Protein AF-A0A3N5UE15-F1 (afdb_monomer)

Foldseek 3Di:
DDAFDKDQQDPQCVPLDLVSDPCWADQFRIITHFDDDDPVLCVVVVVVLVVLVVCLVQWWWADPPPRDIHTSCVVVVNQADPPPRHGTDTPHDQSLVSQVVVLCQLVSVCSRRVDDSVSSVVRGDSSSSVSCVSNVCCRPPDPPDDDDVVVVVVLVVCVSVVNNPPVPPVPPPDDDDDDDDDDDDDDD

Nearest PDB structures (foldseek):
  7old-assembly1_LU  TM=3.527E-01  e=4.472E+00  Thermochaetoides thermophila DSM 1495
  4v8p-assembly2_DM  TM=2.815E-01  e=8.440E+00  Tetrahymena thermophila

Mean predicted aligned error: 14.14 Å

Radius of gyration: 23.44 Å; Cα contacts (8 Å, |Δi|>4): 202; chains: 1; bounding box: 47×69×67 Å

Secondary structure (DSSP, 8-state):
-PPPPEE---GGGGS--GGG-SSEEEETTEEEE-PPPPHHHHHHHHHHHHHHHHHHHS--EEETTT--EETTTTTTT--B-TTT-PBEEE----HHHHHHHTTHHHHHHHHHH---HHHHHHH--HHHHHHHHHHHHHHHH-TTS--HHHHHHHHHHHHHTT--TTSGGGSS-S--------------

Structure (mmCIF, N/CA/C/O backbone):
data_AF-A0A3N5UE15-F1
#
_entry.id   AF-A0A3N5UE15-F1
#
loop_
_atom_site.group_PDB
_atom_site.id
_atom_site.type_symbol
_atom_site.label_atom_id
_atom_site.label_alt_id
_atom_site.label_comp_id
_atom_site.label_asym_id
_atom_site.label_entity_id
_atom_site.label_seq_id
_atom_site.pdbx_PDB_ins_code
_atom_site.Cartn_x
_atom_site.Cartn_y
_atom_site.Cartn_z
_atom_site.occupancy
_atom_site.B_iso_or_equiv
_atom_site.auth_seq_id
_atom_site.auth_comp_id
_atom_site.auth_asym_id
_atom_site.auth_atom_id
_atom_site.pdbx_PDB_model_num
ATOM 1 N N . MET A 1 1 ? 1.776 -0.871 23.661 1.00 51.31 1 MET A N 1
ATOM 2 C CA . MET A 1 1 ? 0.972 -0.777 22.428 1.00 51.31 1 MET A CA 1
ATOM 3 C C . MET A 1 1 ? -0.482 -0.850 22.840 1.00 51.31 1 MET A C 1
ATOM 5 O O . MET A 1 1 ? -0.869 -1.840 23.447 1.00 51.31 1 MET A O 1
ATOM 9 N N . THR A 1 2 ? -1.236 0.219 22.620 1.00 55.97 2 THR A N 1
ATOM 10 C CA . THR A 1 2 ? -2.688 0.249 22.822 1.00 55.97 2 THR A CA 1
ATOM 11 C C . THR A 1 2 ? -3.323 -0.520 21.665 1.00 55.97 2 THR A C 1
ATOM 13 O O . THR A 1 2 ? -2.968 -0.275 20.516 1.00 55.97 2 THR A O 1
ATOM 16 N N . MET A 1 3 ? -4.170 -1.509 21.951 1.00 69.56 3 MET A N 1
ATOM 17 C CA . MET A 1 3 ? -4.882 -2.240 20.896 1.00 69.56 3 MET A CA 1
ATOM 18 C C . MET A 1 3 ? -6.063 -1.411 20.397 1.00 69.56 3 MET A C 1
ATOM 20 O O . MET A 1 3 ? -6.750 -0.788 21.209 1.00 69.56 3 MET A O 1
ATOM 24 N N . ALA A 1 4 ? -6.307 -1.428 19.084 1.00 78.19 4 ALA A N 1
ATOM 25 C CA . ALA A 1 4 ? -7.463 -0.760 18.499 1.00 78.19 4 ALA A CA 1
ATOM 26 C C . ALA A 1 4 ? -8.773 -1.333 19.053 1.00 78.19 4 ALA A C 1
ATOM 28 O O . ALA A 1 4 ? -8.914 -2.542 19.264 1.00 78.19 4 ALA A O 1
ATOM 29 N N . LYS A 1 5 ? -9.744 -0.447 19.269 1.00 84.44 5 LYS A N 1
ATOM 30 C CA . LYS A 1 5 ? -11.057 -0.806 19.794 1.00 84.44 5 LYS A CA 1
ATOM 31 C C . LYS A 1 5 ? -11.900 -1.462 18.699 1.00 84.44 5 LYS A C 1
ATOM 33 O O . LYS A 1 5 ? -12.140 -0.864 17.650 1.00 84.44 5 LYS A O 1
ATOM 38 N N . GLU A 1 6 ? -12.341 -2.692 18.954 1.00 85.00 6 GLU A N 1
ATOM 39 C CA . GLU A 1 6 ? -13.299 -3.399 18.099 1.00 85.00 6 GLU A CA 1
ATOM 40 C C . GLU A 1 6 ? -14.693 -2.779 18.265 1.00 85.00 6 GLU A C 1
ATOM 42 O O . GLU A 1 6 ? -15.135 -2.504 19.384 1.00 85.00 6 GLU A O 1
ATOM 47 N N . VAL A 1 7 ? -15.370 -2.545 17.146 1.00 84.94 7 VAL A N 1
ATOM 48 C CA . VAL A 1 7 ? -16.707 -1.946 17.080 1.00 84.94 7 VAL A CA 1
ATOM 49 C C . VAL A 1 7 ? -17.593 -2.737 16.123 1.00 84.94 7 VAL A C 1
ATOM 51 O O . VAL A 1 7 ? -17.100 -3.484 15.273 1.00 84.94 7 VAL A O 1
ATOM 54 N N . ASP A 1 8 ? -18.909 -2.563 16.244 1.00 85.50 8 ASP A N 1
ATOM 55 C CA . ASP A 1 8 ? -19.847 -3.095 15.258 1.00 85.50 8 ASP A CA 1
ATOM 56 C C . ASP A 1 8 ? -19.574 -2.484 13.881 1.00 85.50 8 ASP A C 1
ATOM 58 O O . ASP A 1 8 ? -19.244 -1.301 13.768 1.00 85.50 8 ASP A O 1
ATOM 62 N N . VAL A 1 9 ? -19.717 -3.287 12.820 1.00 81.31 9 VAL A N 1
ATOM 63 C CA . VAL A 1 9 ? -19.531 -2.813 11.443 1.00 81.31 9 VAL A CA 1
ATOM 64 C C . VAL A 1 9 ? -20.643 -1.809 11.117 1.00 81.31 9 VAL A C 1
ATOM 66 O O . VAL A 1 9 ? -21.807 -2.214 11.047 1.00 81.31 9 VAL A O 1
ATOM 69 N N . PRO A 1 10 ? -20.323 -0.525 10.876 1.00 76.81 10 PRO A N 1
ATOM 70 C CA . PRO A 1 10 ? -21.330 0.467 10.522 1.00 76.81 10 PRO A CA 1
ATOM 71 C C . PRO A 1 10 ? -22.060 0.078 9.235 1.00 76.81 10 PRO A C 1
ATOM 73 O O . PRO A 1 10 ? -21.436 -0.416 8.293 1.00 76.81 10 PRO A O 1
ATOM 76 N N . ASP A 1 11 ? -23.365 0.352 9.158 1.00 76.81 11 ASP A N 1
ATOM 77 C CA . ASP A 1 11 ? -24.185 0.019 7.983 1.00 76.81 11 ASP A CA 1
ATOM 78 C C . ASP A 1 11 ? -23.621 0.605 6.682 1.00 76.81 11 ASP A C 1
ATOM 80 O O . ASP A 1 11 ? -23.609 -0.057 5.647 1.00 76.81 11 ASP A O 1
ATOM 84 N N . GLU A 1 12 ? -23.077 1.818 6.758 1.00 68.38 12 GLU A N 1
ATOM 85 C CA . GLU A 1 12 ? -22.445 2.533 5.645 1.00 68.38 12 GLU A CA 1
ATOM 86 C C . GLU A 1 12 ? -21.178 1.823 5.134 1.00 68.38 12 GLU A C 1
ATOM 88 O O . GLU A 1 12 ? -20.868 1.904 3.951 1.00 68.38 12 GLU A O 1
ATOM 93 N N . LEU A 1 13 ? -20.469 1.090 6.005 1.00 69.50 13 LEU A N 1
ATOM 94 C CA . LEU A 1 13 ? -19.248 0.343 5.677 1.00 69.50 13 LEU A CA 1
ATOM 95 C C . LEU A 1 13 ? -19.518 -1.105 5.252 1.00 69.50 13 LEU A C 1
ATOM 97 O O . LEU A 1 13 ? -18.585 -1.811 4.864 1.00 69.50 13 LEU A O 1
ATOM 101 N N . LYS A 1 14 ? -20.784 -1.549 5.250 1.00 71.19 14 LYS A N 1
ATOM 102 C CA . LYS A 1 14 ? -21.179 -2.789 4.554 1.00 71.19 14 LYS A CA 1
ATOM 103 C C . LYS A 1 14 ? -20.870 -2.696 3.060 1.00 71.19 14 LYS A C 1
ATOM 105 O O . LYS A 1 14 ? -20.595 -3.708 2.418 1.00 71.19 14 LYS A O 1
ATOM 110 N N . ILE A 1 15 ? -20.877 -1.474 2.528 1.00 66.06 15 ILE A N 1
ATOM 111 C CA . ILE A 1 15 ? -20.374 -1.134 1.205 1.00 66.06 15 ILE A CA 1
ATOM 112 C C . ILE A 1 15 ? -19.026 -0.440 1.423 1.00 66.06 15 ILE A C 1
ATOM 114 O O . ILE A 1 15 ? -18.965 0.669 1.938 1.00 66.06 15 ILE A O 1
ATOM 118 N N . LEU A 1 16 ? -17.928 -1.117 1.082 1.00 65.69 16 LEU A N 1
ATOM 119 C CA . LEU A 1 16 ? -16.558 -0.661 1.356 1.00 65.69 16 LEU A CA 1
ATOM 120 C C . LEU A 1 16 ? -16.125 0.472 0.406 1.00 65.69 16 LEU A C 1
ATOM 122 O O . LEU A 1 16 ? -15.245 0.287 -0.438 1.00 65.69 16 LEU A O 1
ATOM 126 N N . LEU A 1 17 ? -16.780 1.628 0.523 1.00 63.72 17 LEU A N 1
ATOM 127 C CA . LEU A 1 17 ? -16.462 2.847 -0.213 1.00 63.72 17 LEU A CA 1
ATOM 128 C C . LEU A 1 17 ? -15.639 3.793 0.678 1.00 63.72 17 LEU A C 1
ATOM 130 O O . LEU A 1 17 ? -16.125 4.203 1.736 1.00 63.72 17 LEU A O 1
ATOM 134 N N . PRO A 1 18 ? -14.429 4.200 0.248 1.00 57.31 18 PRO A N 1
ATOM 135 C CA . PRO A 1 18 ? -13.569 5.107 1.012 1.00 57.31 18 PRO A CA 1
ATOM 136 C C . PRO A 1 18 ? -14.206 6.459 1.364 1.00 57.31 18 PRO A C 1
ATOM 138 O O . PRO A 1 18 ? -13.806 7.105 2.325 1.00 57.31 18 PRO A O 1
ATOM 141 N N . GLU A 1 19 ? -15.193 6.909 0.595 1.00 58.53 19 GLU A N 1
ATOM 142 C CA . GLU A 1 19 ? -15.852 8.207 0.782 1.00 58.53 19 GLU A CA 1
ATOM 143 C C . GLU A 1 19 ? -16.760 8.236 2.019 1.00 58.53 19 GLU A C 1
ATOM 145 O O . GLU A 1 19 ? -16.872 9.269 2.682 1.00 58.53 19 GLU A O 1
ATOM 150 N N . LEU A 1 20 ? -17.327 7.081 2.386 1.00 59.56 20 LEU A N 1
ATOM 151 C CA . LEU A 1 20 ? -18.271 6.902 3.497 1.00 59.56 20 LEU A CA 1
ATOM 152 C C . LEU A 1 20 ? -17.574 6.753 4.866 1.00 59.56 20 LEU A C 1
ATOM 154 O O . LEU A 1 20 ? -18.177 6.354 5.859 1.00 59.56 20 LEU A O 1
ATOM 158 N N . SER A 1 21 ? -16.271 7.025 4.930 1.00 60.12 21 SER A N 1
ATOM 159 C CA . SER A 1 21 ? -15.403 6.569 6.009 1.00 60.12 21 SER A CA 1
ATOM 160 C C . SER A 1 21 ? -15.493 7.410 7.299 1.00 60.12 21 SER A C 1
ATOM 162 O O . SER A 1 21 ? -15.095 8.577 7.305 1.00 60.12 21 SER A O 1
ATOM 164 N N . LYS A 1 22 ? -15.891 6.789 8.421 1.00 64.56 22 LYS A N 1
ATOM 165 C CA . LYS A 1 22 ? -15.898 7.366 9.791 1.00 64.56 22 LYS A CA 1
ATOM 166 C C . LYS A 1 22 ? -14.593 7.154 10.585 1.00 64.56 22 LYS A C 1
ATOM 168 O O . LYS A 1 22 ? -14.612 7.136 11.808 1.00 64.56 22 LYS A O 1
ATOM 173 N N . GLY A 1 23 ? -13.457 6.943 9.915 1.00 70.94 23 GLY A N 1
ATOM 174 C CA . GLY A 1 23 ? -12.225 6.534 10.605 1.00 70.94 23 GLY A CA 1
ATOM 175 C C . GLY A 1 23 ? -12.299 5.115 11.170 1.00 70.94 23 GLY A C 1
ATOM 176 O O . GLY A 1 23 ? -11.691 4.817 12.186 1.00 70.94 23 GLY A O 1
ATOM 177 N N . VAL A 1 24 ? -13.065 4.241 10.519 1.00 81.56 24 VAL A N 1
ATOM 178 C CA . VAL A 1 24 ? -13.222 2.831 10.887 1.00 81.56 24 VAL A CA 1
ATOM 179 C C . VAL A 1 24 ? -12.785 1.965 9.710 1.00 81.56 24 VAL A C 1
ATOM 181 O O . VAL A 1 24 ? -13.120 2.244 8.551 1.00 81.56 24 VAL A O 1
ATOM 184 N N . ILE A 1 25 ? -12.045 0.900 10.008 1.00 83.06 25 ILE A N 1
ATOM 185 C CA . ILE A 1 25 ? -11.598 -0.098 9.034 1.00 83.06 25 ILE A CA 1
ATOM 186 C C . ILE A 1 25 ? -12.225 -1.452 9.321 1.00 83.06 25 ILE A C 1
ATOM 188 O O . ILE A 1 25 ? -12.435 -1.815 10.473 1.00 83.06 25 ILE A O 1
ATOM 192 N N . VAL A 1 26 ? -12.491 -2.219 8.268 1.00 86.19 26 VAL A N 1
ATOM 193 C CA . VAL A 1 26 ? -13.040 -3.573 8.384 1.00 86.19 26 VAL A CA 1
ATOM 194 C C . VAL A 1 26 ? -11.962 -4.581 8.001 1.00 86.19 26 VAL A C 1
ATOM 196 O O . VAL A 1 26 ? -11.391 -4.493 6.914 1.00 86.19 26 VAL A O 1
ATOM 199 N N . ILE A 1 27 ? -11.698 -5.549 8.877 1.00 87.31 27 ILE A N 1
ATOM 200 C CA . ILE A 1 27 ? -10.760 -6.653 8.647 1.00 87.31 27 ILE A CA 1
ATOM 201 C C . ILE A 1 27 ? -11.523 -7.963 8.854 1.00 87.31 27 ILE A C 1
ATOM 203 O O . ILE A 1 27 ? -11.960 -8.282 9.963 1.00 87.31 27 ILE A O 1
ATOM 207 N N . GLY A 1 28 ? -11.708 -8.734 7.779 1.00 87.56 28 GLY A N 1
ATOM 208 C CA . GLY A 1 28 ? -12.573 -9.912 7.809 1.00 87.56 28 GLY A CA 1
ATOM 209 C C . GLY A 1 28 ? -14.014 -9.515 8.126 1.00 87.56 28 GLY A C 1
ATOM 210 O O . GLY A 1 28 ? -14.633 -8.790 7.353 1.00 87.56 28 GLY A O 1
ATOM 211 N N . THR A 1 29 ? -14.533 -9.970 9.266 1.00 86.12 29 THR A N 1
ATOM 212 C CA . THR A 1 29 ? -15.900 -9.684 9.736 1.00 86.12 29 THR A CA 1
ATOM 213 C C . THR A 1 29 ? -15.954 -8.667 10.878 1.00 86.12 29 THR A C 1
ATOM 215 O O . THR A 1 29 ? -17.018 -8.473 11.458 1.00 86.12 29 THR A O 1
ATOM 218 N N . LYS A 1 30 ? -14.819 -8.064 11.244 1.00 87.25 30 LYS A N 1
ATOM 219 C CA . LYS A 1 30 ? -14.693 -7.168 12.399 1.00 87.25 30 LYS A CA 1
ATOM 220 C C . LYS A 1 30 ? -14.356 -5.753 11.951 1.00 87.25 30 LYS A C 1
ATOM 222 O O . LYS A 1 30 ? -13.623 -5.587 10.975 1.00 87.25 30 LYS A O 1
ATOM 227 N N . ALA A 1 31 ? -14.867 -4.757 12.668 1.00 87.31 31 ALA A N 1
ATOM 228 C CA . ALA A 1 31 ? -14.519 -3.359 12.461 1.00 87.31 31 ALA A CA 1
ATOM 229 C C . ALA A 1 31 ? -13.665 -2.829 13.617 1.00 87.31 31 ALA A C 1
ATOM 231 O O . ALA A 1 31 ? -13.831 -3.232 14.767 1.00 87.31 31 ALA A O 1
ATOM 232 N N . TYR A 1 32 ? -12.743 -1.931 13.289 1.00 85.69 32 TYR A N 1
ATOM 233 C CA . TYR A 1 32 ? -11.795 -1.339 14.225 1.00 85.69 32 TYR A CA 1
ATOM 234 C C . TYR A 1 32 ? -11.753 0.169 14.018 1.00 85.69 32 TYR A C 1
ATOM 236 O O . TYR A 1 32 ? -11.654 0.638 12.879 1.00 85.69 32 TYR A O 1
ATOM 244 N N . GLU A 1 33 ? -11.814 0.922 15.113 1.00 83.62 33 GLU A N 1
ATOM 245 C CA . GLU A 1 33 ? -11.560 2.362 15.083 1.00 83.62 33 GLU A CA 1
ATOM 246 C C . GLU A 1 33 ? -10.079 2.619 14.763 1.00 83.62 33 GLU A C 1
ATOM 248 O O . GLU A 1 33 ? -9.180 2.019 15.356 1.00 83.62 33 GLU A O 1
ATOM 253 N N . MET A 1 34 ? -9.833 3.499 13.793 1.00 76.12 34 MET A N 1
ATOM 254 C CA . MET A 1 34 ? -8.513 4.027 13.481 1.00 76.12 34 MET A CA 1
ATOM 255 C C . MET A 1 34 ? -8.320 5.341 14.225 1.00 76.12 34 MET A C 1
ATOM 257 O O . MET A 1 34 ? -8.911 6.365 13.876 1.00 76.12 34 MET A O 1
ATOM 261 N N . GLU A 1 35 ? -7.457 5.305 15.232 1.00 71.12 35 GLU A N 1
ATOM 262 C CA . GLU A 1 35 ? -6.938 6.519 15.849 1.00 71.12 35 GLU A CA 1
ATOM 263 C C . GLU A 1 35 ? -5.914 7.197 14.920 1.00 71.12 35 GLU A C 1
ATOM 265 O O . GLU A 1 35 ? -5.270 6.517 14.108 1.00 71.12 35 GLU A O 1
ATOM 270 N N . PRO A 1 36 ? -5.735 8.528 15.028 1.00 69.31 36 PRO A N 1
ATOM 271 C CA . PRO A 1 36 ? -4.628 9.214 14.376 1.00 69.31 36 PRO A CA 1
ATOM 272 C C . PRO A 1 36 ? -3.299 8.537 14.719 1.00 69.31 36 PRO A C 1
ATOM 274 O O . PRO A 1 36 ? -3.030 8.208 15.875 1.00 69.31 36 PRO A O 1
ATOM 277 N N . MET A 1 37 ? -2.464 8.321 13.707 1.00 72.00 37 MET A N 1
ATOM 278 C CA . MET A 1 37 ? -1.184 7.652 13.905 1.00 72.00 37 MET A CA 1
ATOM 279 C C . MET A 1 37 ? -0.217 8.525 14.704 1.00 72.00 37 MET A C 1
ATOM 281 O O . MET A 1 37 ? -0.194 9.748 14.572 1.00 72.00 37 MET A O 1
ATOM 285 N N . THR A 1 38 ? 0.644 7.881 15.487 1.00 74.69 38 THR A N 1
ATOM 286 C CA . THR A 1 38 ? 1.795 8.555 16.101 1.00 74.69 38 THR A CA 1
ATOM 287 C C . THR A 1 38 ? 2.832 8.935 15.041 1.00 74.69 38 THR A C 1
ATOM 289 O O . THR A 1 38 ? 2.914 8.287 13.993 1.00 74.69 38 THR A O 1
ATOM 292 N N . GLU A 1 39 ? 3.680 9.931 15.326 1.00 69.25 39 GLU A N 1
ATOM 293 C CA . GLU A 1 39 ? 4.753 10.360 14.410 1.00 69.25 39 GLU A CA 1
ATOM 294 C C . GLU A 1 39 ? 5.629 9.190 13.938 1.00 69.25 39 GLU A C 1
ATOM 296 O O . GLU A 1 39 ? 5.883 9.058 12.744 1.00 69.25 39 GLU A O 1
ATOM 301 N N . GLY A 1 40 ? 6.016 8.281 14.840 1.00 68.94 40 GLY A N 1
ATOM 302 C CA . GLY A 1 40 ? 6.843 7.122 14.485 1.00 68.94 40 GLY A CA 1
ATOM 303 C C . GLY A 1 40 ? 6.136 6.107 13.576 1.00 68.94 40 GLY A C 1
ATOM 304 O O . GLY A 1 40 ? 6.763 5.522 12.692 1.00 68.94 40 GLY A O 1
ATOM 305 N N . GLN A 1 41 ? 4.824 5.908 13.747 1.00 75.44 41 GLN A N 1
ATOM 306 C CA . GLN A 1 41 ? 4.033 5.056 12.848 1.00 75.44 41 GLN A CA 1
ATOM 307 C C . GLN A 1 41 ? 3.889 5.709 11.468 1.00 75.44 41 GLN A C 1
ATOM 309 O O . GLN A 1 41 ? 4.050 5.035 10.446 1.00 75.44 41 GLN A O 1
ATOM 314 N N . LEU A 1 42 ? 3.637 7.021 11.438 1.00 72.44 42 LEU A N 1
ATOM 315 C CA . LEU A 1 42 ? 3.511 7.791 10.206 1.00 72.44 42 LEU A CA 1
ATOM 316 C C . LEU A 1 42 ? 4.830 7.810 9.421 1.00 72.44 42 LEU A C 1
ATOM 318 O O . LEU A 1 42 ? 4.817 7.551 8.218 1.00 72.44 42 LEU A O 1
ATOM 322 N N . GLU A 1 43 ? 5.966 8.042 10.081 1.00 72.06 43 GLU A N 1
ATOM 323 C CA . GLU A 1 43 ? 7.294 8.020 9.458 1.00 72.06 43 GLU A CA 1
ATOM 324 C C . GLU A 1 43 ? 7.590 6.653 8.827 1.00 72.06 43 GLU A C 1
ATOM 326 O O . GLU A 1 43 ? 7.996 6.566 7.664 1.00 72.06 43 GLU A O 1
ATOM 331 N N . GLN A 1 44 ? 7.339 5.564 9.559 1.00 77.31 44 GLN A N 1
ATOM 332 C CA . GLN A 1 44 ? 7.605 4.214 9.068 1.00 77.31 44 GLN A CA 1
ATOM 333 C C . GLN A 1 44 ? 6.775 3.877 7.822 1.00 77.31 44 GLN A C 1
ATOM 335 O O . GLN A 1 44 ? 7.311 3.338 6.849 1.00 77.31 44 GLN A O 1
ATOM 340 N N . ILE A 1 45 ? 5.479 4.194 7.841 1.00 78.38 45 ILE A N 1
ATOM 341 C CA . ILE A 1 45 ? 4.575 3.884 6.729 1.00 78.38 45 ILE A CA 1
ATOM 342 C C . ILE A 1 45 ? 4.860 4.795 5.532 1.00 78.38 45 ILE A C 1
ATOM 344 O O . ILE A 1 45 ? 4.908 4.312 4.402 1.00 78.38 45 ILE A O 1
ATOM 348 N N . THR A 1 46 ? 5.142 6.079 5.765 1.00 71.50 46 THR A N 1
ATOM 349 C CA . THR A 1 46 ? 5.491 7.032 4.700 1.00 71.50 46 THR A CA 1
ATOM 350 C C . THR A 1 46 ? 6.787 6.631 3.995 1.00 71.50 46 THR A C 1
ATOM 352 O O . THR A 1 46 ? 6.846 6.656 2.768 1.00 71.50 46 THR A O 1
ATOM 355 N N . ASN A 1 47 ? 7.798 6.165 4.735 1.00 77.06 47 ASN A N 1
ATOM 356 C CA . ASN A 1 47 ? 9.038 5.639 4.156 1.00 77.06 47 ASN A CA 1
ATOM 357 C C . ASN A 1 47 ? 8.810 4.376 3.308 1.00 77.06 47 ASN A C 1
ATOM 359 O O . ASN A 1 47 ? 9.423 4.214 2.251 1.00 77.06 47 ASN A O 1
ATOM 363 N N . ASP A 1 48 ? 7.932 3.472 3.754 1.00 81.56 48 ASP A N 1
ATOM 364 C CA . ASP A 1 48 ? 7.544 2.295 2.970 1.00 81.56 48 ASP A CA 1
ATOM 365 C C . ASP A 1 48 ? 6.780 2.700 1.694 1.00 81.56 48 ASP A C 1
ATOM 367 O O . ASP A 1 48 ? 7.035 2.139 0.628 1.00 81.56 48 ASP A O 1
ATOM 371 N N . MET A 1 49 ? 5.884 3.689 1.778 1.00 74.25 49 MET A N 1
ATOM 372 C CA . MET A 1 49 ? 5.152 4.219 0.625 1.00 74.25 49 MET A CA 1
ATOM 373 C C . MET A 1 49 ? 6.071 4.922 -0.372 1.00 74.25 49 MET A C 1
ATOM 375 O O . MET A 1 49 ? 5.931 4.694 -1.569 1.00 74.25 49 MET A O 1
ATOM 379 N N . ALA A 1 50 ? 7.027 5.727 0.095 1.00 71.06 50 ALA A N 1
ATOM 380 C CA . ALA A 1 50 ? 7.974 6.431 -0.767 1.00 71.06 50 ALA A CA 1
ATOM 381 C C . ALA A 1 50 ? 8.756 5.457 -1.662 1.00 71.06 50 ALA A C 1
ATOM 383 O O . ALA A 1 50 ? 8.819 5.657 -2.871 1.00 71.06 50 ALA A O 1
ATOM 384 N N . LYS A 1 51 ? 9.254 4.352 -1.091 1.00 77.06 51 LYS A N 1
ATOM 385 C CA . LYS A 1 51 ? 9.927 3.284 -1.854 1.00 77.06 51 LYS A CA 1
ATOM 386 C C . LYS A 1 51 ? 8.999 2.631 -2.875 1.00 77.06 51 LYS A C 1
ATOM 388 O O . LYS A 1 51 ? 9.390 2.369 -4.003 1.00 77.06 51 LYS A O 1
ATOM 393 N N . LEU A 1 52 ? 7.749 2.402 -2.488 1.00 75.19 52 LEU A N 1
ATOM 394 C CA . LEU A 1 52 ? 6.750 1.792 -3.359 1.00 75.19 52 LEU A CA 1
ATOM 395 C C . LEU A 1 52 ? 6.417 2.704 -4.553 1.00 75.19 52 LEU A C 1
ATOM 397 O O . LEU A 1 52 ? 6.297 2.234 -5.682 1.00 75.19 52 LEU A O 1
ATOM 401 N N . PHE A 1 53 ? 6.331 4.016 -4.327 1.00 71.81 53 PHE A N 1
ATOM 402 C CA . PHE A 1 53 ? 6.166 5.010 -5.388 1.00 71.81 53 PHE A CA 1
ATOM 403 C C . PHE A 1 53 ? 7.407 5.183 -6.260 1.00 71.81 53 PHE A C 1
ATOM 405 O O . PHE A 1 53 ? 7.264 5.422 -7.461 1.00 71.81 53 PHE A O 1
ATOM 412 N N . GLU A 1 54 ? 8.602 5.046 -5.692 1.00 72.00 54 GLU A N 1
ATOM 413 C CA . GLU A 1 54 ? 9.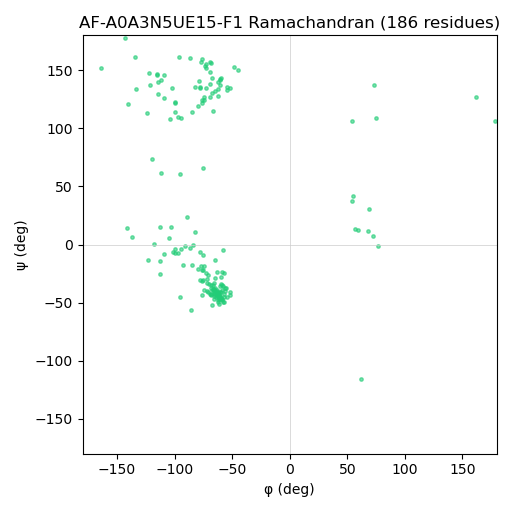851 5.030 -6.451 1.00 72.00 54 GLU A CA 1
ATOM 414 C C . GLU A 1 54 ? 9.866 3.864 -7.450 1.00 72.00 54 GLU A C 1
ATOM 416 O O . GLU A 1 54 ? 10.166 4.081 -8.624 1.00 72.00 54 GLU A O 1
ATOM 421 N N . ASP A 1 55 ? 9.443 2.670 -7.029 1.00 71.94 55 ASP A N 1
ATOM 422 C CA . ASP A 1 55 ? 9.340 1.493 -7.900 1.00 71.94 55 ASP A CA 1
ATOM 423 C C . ASP A 1 55 ? 8.265 1.660 -8.992 1.00 71.94 55 ASP A C 1
ATOM 425 O O . ASP A 1 55 ? 8.464 1.256 -10.137 1.00 71.94 55 ASP A O 1
ATOM 429 N N . ILE A 1 56 ? 7.128 2.293 -8.673 1.00 72.94 56 ILE A N 1
ATOM 430 C CA . ILE A 1 56 ? 6.075 2.604 -9.660 1.00 72.94 56 ILE A CA 1
ATOM 431 C C . ILE A 1 56 ? 6.574 3.615 -10.700 1.00 72.94 56 ILE A C 1
ATOM 433 O O . ILE A 1 56 ? 6.307 3.470 -11.893 1.00 72.94 56 ILE A O 1
ATOM 437 N N . SER A 1 57 ? 7.262 4.664 -10.245 1.00 70.69 57 SER A N 1
ATOM 438 C CA . SER A 1 57 ? 7.709 5.773 -11.098 1.00 70.69 57 SER A CA 1
ATOM 439 C C . SER A 1 57 ? 8.904 5.388 -11.964 1.00 70.69 57 SER A C 1
ATOM 441 O O . SER A 1 57 ? 9.145 6.000 -13.004 1.00 70.69 57 SER A O 1
ATOM 443 N N . ASN A 1 58 ? 9.640 4.361 -11.547 1.00 79.44 58 ASN A N 1
ATOM 444 C CA . ASN A 1 58 ? 10.786 3.841 -12.261 1.00 79.44 58 ASN A CA 1
ATOM 445 C C . ASN A 1 58 ? 10.540 2.367 -12.623 1.00 79.44 58 ASN A C 1
ATOM 447 O O . ASN A 1 58 ? 11.137 1.480 -12.019 1.00 79.44 58 ASN A O 1
ATOM 451 N N . PRO A 1 59 ? 9.670 2.073 -13.604 1.00 81.81 59 PRO A N 1
ATOM 452 C CA . PRO A 1 59 ? 9.351 0.695 -13.932 1.00 81.81 59 PRO A CA 1
ATOM 453 C C . PRO A 1 59 ? 10.556 -0.034 -14.539 1.00 81.81 59 PRO A C 1
ATOM 455 O O . PRO A 1 59 ? 11.343 0.517 -15.324 1.00 81.81 59 PRO A O 1
ATOM 458 N N . ASP A 1 60 ? 10.669 -1.305 -14.175 1.00 88.12 60 ASP A N 1
ATOM 459 C CA . ASP A 1 60 ? 11.628 -2.241 -14.746 1.00 88.12 60 ASP A CA 1
ATOM 460 C C . ASP A 1 60 ? 11.157 -2.731 -16.126 1.00 88.12 60 ASP A C 1
ATOM 462 O O . ASP A 1 60 ? 9.970 -2.715 -16.453 1.00 88.12 60 ASP A O 1
ATOM 466 N N . GLY A 1 61 ? 12.099 -3.194 -16.947 1.00 89.19 61 GLY A N 1
ATOM 467 C CA . GLY A 1 61 ? 11.818 -3.861 -18.218 1.00 89.19 61 GLY A CA 1
ATOM 468 C C . GLY A 1 61 ? 12.263 -5.317 -18.168 1.00 89.19 61 GLY A C 1
ATOM 469 O O . GLY A 1 61 ? 13.335 -5.615 -17.642 1.00 89.19 61 GLY A O 1
ATOM 470 N N . LYS A 1 62 ? 11.481 -6.240 -18.729 1.00 92.88 62 LYS A N 1
ATOM 471 C CA . LYS A 1 62 ? 11.833 -7.668 -18.767 1.00 92.88 62 LYS A CA 1
ATOM 472 C C . LYS A 1 62 ? 12.060 -8.155 -20.186 1.00 92.88 62 LYS A C 1
ATOM 474 O O . LYS A 1 62 ? 11.215 -7.978 -21.052 1.00 92.88 62 LYS A O 1
ATOM 479 N N . CYS A 1 63 ? 13.181 -8.826 -20.421 1.00 93.06 63 CYS A N 1
ATOM 480 C CA . CYS A 1 63 ? 13.384 -9.547 -21.669 1.00 93.06 63 CYS A CA 1
ATOM 481 C C . CYS A 1 63 ? 12.571 -10.846 -21.645 1.00 93.06 63 CYS A C 1
ATOM 483 O O . CYS A 1 63 ? 12.734 -11.671 -20.745 1.00 93.06 63 CYS A O 1
ATOM 485 N N . MET A 1 64 ? 11.715 -11.050 -22.646 1.00 92.44 64 MET A N 1
ATOM 486 C CA . MET A 1 64 ? 10.867 -12.246 -22.738 1.00 92.44 64 MET A CA 1
ATOM 487 C C . MET A 1 64 ? 11.629 -13.487 -23.224 1.00 92.44 64 MET A C 1
ATOM 489 O O . MET A 1 64 ? 11.171 -14.604 -22.999 1.00 92.44 64 MET A O 1
ATOM 493 N N . LYS A 1 65 ? 12.800 -13.302 -23.847 1.00 91.75 65 LYS A N 1
ATOM 494 C CA . LYS A 1 65 ? 13.646 -14.385 -24.365 1.00 91.75 65 LYS A CA 1
ATOM 495 C C . LYS A 1 65 ? 14.578 -14.957 -23.300 1.00 91.75 65 LYS A C 1
ATOM 497 O O . LYS A 1 65 ? 14.531 -16.153 -23.036 1.00 91.75 65 LYS A O 1
ATOM 502 N N . CYS A 1 66 ? 15.400 -14.116 -22.668 1.00 92.00 66 CYS A N 1
ATOM 503 C CA . CYS A 1 66 ? 16.347 -14.554 -21.634 1.00 92.00 66 CYS A CA 1
ATOM 504 C C . CYS A 1 66 ? 15.841 -14.377 -20.192 1.00 92.00 66 CYS A C 1
ATOM 506 O O . CYS A 1 66 ? 16.502 -14.809 -19.252 1.00 92.00 66 CYS A O 1
ATOM 508 N N . GLY A 1 67 ? 14.689 -13.729 -19.984 1.00 89.88 67 GLY A N 1
ATOM 509 C CA . GLY A 1 67 ? 14.100 -13.511 -18.658 1.00 89.88 67 GLY A CA 1
ATOM 510 C C . GLY A 1 67 ? 14.760 -12.406 -17.826 1.00 89.88 67 GLY A C 1
ATOM 511 O O . GLY A 1 67 ? 14.300 -12.138 -16.714 1.00 89.88 67 GLY A O 1
ATOM 512 N N . LYS A 1 68 ? 15.813 -11.755 -18.339 1.00 92.31 68 LYS A N 1
ATOM 513 C CA . LYS A 1 68 ? 16.558 -10.707 -17.630 1.00 92.31 68 LYS A CA 1
ATOM 514 C C . LYS A 1 68 ? 15.671 -9.504 -17.323 1.00 92.31 68 LYS A C 1
ATOM 516 O O . LYS A 1 68 ? 14.968 -9.008 -18.201 1.00 92.31 68 LYS A O 1
ATOM 521 N N . VAL A 1 69 ? 15.755 -9.020 -16.086 1.00 91.75 69 VAL A N 1
ATOM 522 C CA . VAL A 1 69 ? 15.090 -7.795 -15.635 1.00 91.75 69 VAL A CA 1
ATOM 523 C C . VAL A 1 69 ? 16.103 -6.656 -15.639 1.00 91.75 69 VAL A C 1
ATOM 525 O O . VAL A 1 69 ? 17.154 -6.734 -15.000 1.00 91.75 69 VAL A O 1
ATOM 528 N N . VAL A 1 70 ? 15.795 -5.605 -16.389 1.00 89.19 70 VAL A N 1
ATOM 529 C CA . VAL A 1 70 ? 16.564 -4.368 -16.472 1.00 89.19 70 VAL A CA 1
ATOM 530 C C . VAL A 1 70 ? 15.893 -3.344 -15.575 1.00 89.19 70 VAL A C 1
ATOM 532 O O . VAL A 1 70 ? 14.768 -2.919 -15.839 1.00 89.19 70 VAL A O 1
ATOM 535 N N . LYS A 1 71 ? 16.596 -2.94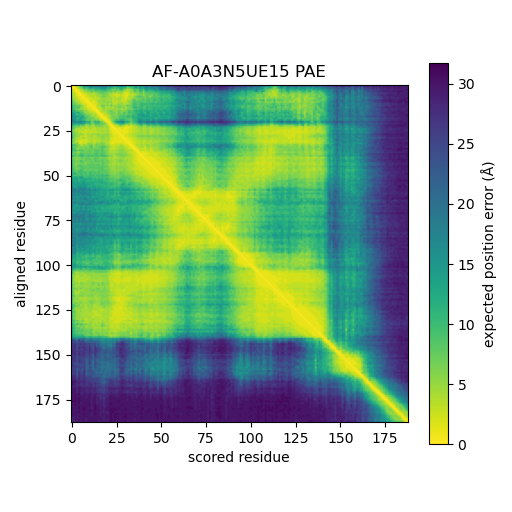5 -14.515 1.00 89.12 71 LYS A N 1
ATOM 536 C CA . LYS A 1 71 ? 16.053 -1.992 -13.553 1.00 89.12 71 LYS A CA 1
ATOM 537 C C . LYS A 1 71 ? 15.909 -0.599 -14.141 1.00 89.12 71 LYS A C 1
ATOM 539 O O . LYS A 1 71 ? 16.845 -0.118 -14.790 1.00 89.12 71 LYS A O 1
ATOM 544 N N . TYR A 1 72 ? 14.791 0.062 -13.844 1.00 86.56 72 TYR A N 1
ATOM 545 C CA . TYR A 1 72 ? 14.550 1.455 -14.233 1.00 86.56 72 TYR A CA 1
ATOM 546 C C . TYR A 1 72 ? 14.699 1.672 -15.747 1.00 86.56 72 TYR A C 1
ATOM 548 O O . TYR A 1 72 ? 15.306 2.650 -16.196 1.00 86.56 72 TYR A O 1
ATOM 556 N N . ALA A 1 73 ? 14.186 0.728 -16.538 1.00 82.81 73 ALA A N 1
ATOM 557 C CA . ALA A 1 73 ? 14.365 0.691 -17.984 1.00 82.81 73 ALA A CA 1
ATOM 558 C C . ALA A 1 73 ? 13.779 1.941 -18.659 1.00 82.81 73 ALA A C 1
ATOM 560 O O . ALA A 1 73 ? 14.458 2.586 -19.459 1.00 82.81 73 ALA A O 1
ATOM 561 N N . LEU A 1 74 ? 12.565 2.347 -18.269 1.00 78.00 74 LEU A N 1
ATOM 562 C CA . LEU A 1 74 ? 11.873 3.486 -18.872 1.00 78.00 74 LEU A CA 1
ATOM 563 C C . LEU A 1 74 ? 12.563 4.839 -18.574 1.00 78.00 74 LEU A C 1
ATOM 565 O O . LEU A 1 74 ? 12.901 5.537 -19.534 1.00 78.00 74 LEU A O 1
ATOM 569 N N . PRO A 1 75 ? 12.880 5.211 -17.311 1.00 80.62 75 PRO A N 1
ATOM 570 C CA . PRO A 1 75 ? 13.613 6.450 -17.020 1.00 80.62 75 PRO A CA 1
ATOM 571 C C . PRO A 1 75 ? 14.998 6.510 -17.673 1.00 80.62 75 PRO A C 1
ATOM 573 O O . PRO A 1 75 ? 15.453 7.576 -18.088 1.00 80.62 75 PRO A O 1
ATOM 576 N N . ARG A 1 76 ? 15.674 5.358 -17.789 1.00 86.06 76 ARG A N 1
ATOM 577 C CA . ARG A 1 76 ? 16.999 5.251 -18.418 1.00 86.06 76 ARG A CA 1
ATOM 578 C C . ARG A 1 76 ? 16.943 5.129 -19.941 1.00 86.06 76 ARG A C 1
A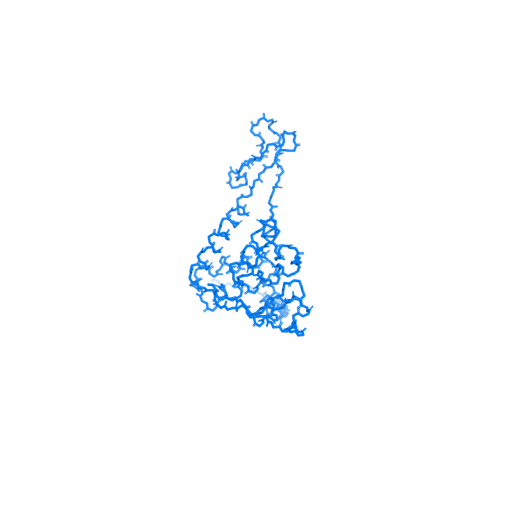TOM 580 O O . ARG A 1 76 ? 18.000 5.057 -20.562 1.00 86.06 76 ARG A O 1
ATOM 587 N N . LYS A 1 77 ? 15.744 5.129 -20.539 1.00 86.12 77 LYS A N 1
ATOM 588 C CA . LYS A 1 77 ? 15.514 4.957 -21.984 1.00 86.12 77 LYS A CA 1
ATOM 589 C C . LYS A 1 77 ? 16.160 3.681 -22.542 1.00 86.12 77 LYS A C 1
ATOM 591 O O . LYS A 1 77 ? 16.697 3.680 -23.647 1.00 86.12 77 LYS A O 1
ATOM 596 N N . ILE A 1 78 ? 16.132 2.602 -21.762 1.00 87.75 78 ILE A N 1
ATOM 597 C CA . ILE A 1 78 ? 16.619 1.283 -22.164 1.00 87.75 78 ILE A CA 1
ATOM 598 C C . ILE A 1 78 ? 15.414 0.476 -22.637 1.00 87.75 78 ILE A C 1
ATOM 600 O O . ILE A 1 78 ? 14.573 0.090 -21.832 1.00 87.75 78 ILE A O 1
ATOM 604 N N . PHE A 1 79 ? 15.337 0.221 -23.940 1.00 89.50 79 PHE A N 1
ATOM 605 C CA . PHE A 1 79 ? 14.220 -0.509 -24.554 1.00 89.50 79 PHE A CA 1
ATOM 606 C C . PHE A 1 79 ? 14.609 -1.909 -25.038 1.00 89.50 79 PHE A C 1
ATOM 608 O O . PHE A 1 79 ? 13.739 -2.699 -25.390 1.00 89.50 79 PHE A O 1
ATOM 615 N N . GLU A 1 80 ? 15.902 -2.228 -25.013 1.00 93.31 80 GLU A N 1
ATOM 616 C CA . GLU A 1 80 ? 16.460 -3.491 -25.491 1.00 93.31 80 GLU A CA 1
ATOM 617 C C . GLU A 1 80 ? 17.226 -4.201 -24.377 1.00 93.31 80 GLU A C 1
ATOM 619 O O . GLU A 1 80 ? 17.860 -3.576 -23.518 1.00 93.31 80 GLU A O 1
ATOM 624 N N . CYS A 1 81 ? 17.209 -5.528 -24.409 1.00 90.12 81 CYS A N 1
ATOM 625 C CA . CYS A 1 81 ? 18.020 -6.334 -23.523 1.00 90.12 81 CYS A CA 1
ATOM 626 C C . CYS A 1 81 ? 19.515 -6.121 -23.826 1.00 90.12 81 CYS A C 1
ATOM 628 O O . CYS A 1 81 ? 19.936 -6.216 -24.982 1.00 90.12 81 CYS A O 1
ATOM 630 N N . PRO A 1 82 ? 20.361 -5.890 -22.808 1.00 89.50 82 PRO A N 1
ATOM 631 C CA . PRO A 1 82 ? 21.794 -5.702 -23.019 1.00 89.50 82 PRO A CA 1
ATOM 632 C C . PRO A 1 82 ? 22.500 -6.938 -23.599 1.00 89.50 82 PRO A C 1
ATOM 634 O O . PRO A 1 82 ? 23.534 -6.766 -24.243 1.00 89.50 82 PRO A O 1
ATOM 637 N N . ASP A 1 83 ? 21.940 -8.137 -23.405 1.00 91.38 83 ASP A N 1
ATOM 638 C CA . ASP A 1 83 ? 22.597 -9.406 -23.736 1.00 91.38 83 ASP A CA 1
ATOM 639 C C . ASP A 1 83 ? 22.195 -9.930 -25.122 1.00 91.38 83 ASP A C 1
ATOM 641 O O . ASP A 1 83 ? 23.055 -10.350 -25.891 1.00 91.38 83 ASP A O 1
ATOM 645 N N . ASP A 1 84 ? 20.900 -9.894 -25.453 1.00 91.12 84 ASP A N 1
ATOM 646 C CA . ASP A 1 84 ? 20.357 -10.478 -26.689 1.00 91.12 84 ASP A CA 1
ATOM 647 C C . ASP A 1 84 ? 19.701 -9.459 -27.637 1.00 91.12 84 ASP A C 1
ATOM 649 O O . ASP A 1 84 ? 19.249 -9.848 -28.712 1.00 91.12 84 ASP A O 1
ATOM 653 N N . LYS A 1 85 ? 19.699 -8.166 -27.272 1.00 91.88 85 LYS A N 1
ATOM 654 C CA . LYS A 1 85 ? 19.122 -7.044 -28.041 1.00 91.88 85 LYS A CA 1
ATOM 655 C C . LYS A 1 85 ? 17.625 -7.160 -28.341 1.00 91.88 85 LYS A C 1
ATOM 657 O O . LYS A 1 85 ? 17.101 -6.373 -29.120 1.00 91.88 85 LYS A O 1
ATOM 662 N N . GLU A 1 86 ? 16.916 -8.088 -27.702 1.00 91.50 86 GLU A N 1
ATOM 663 C CA . GLU A 1 86 ? 15.464 -8.199 -27.845 1.00 91.50 86 GLU A CA 1
ATOM 664 C C . GLU A 1 86 ? 14.744 -7.051 -27.121 1.00 91.50 86 GLU A C 1
ATOM 666 O O . GLU A 1 86 ? 15.243 -6.559 -26.100 1.00 91.50 86 GLU A O 1
ATOM 671 N N . PRO A 1 87 ? 13.549 -6.646 -27.586 1.00 92.00 87 PRO A N 1
ATOM 672 C CA . PRO A 1 87 ? 12.756 -5.629 -26.912 1.00 92.00 87 PRO A CA 1
ATOM 673 C C . PRO A 1 87 ? 12.354 -6.068 -25.497 1.00 92.00 87 PRO A C 1
ATOM 675 O O . PRO A 1 87 ? 11.977 -7.218 -25.248 1.00 92.00 87 PRO A O 1
ATOM 678 N N . LEU A 1 88 ? 12.412 -5.125 -24.557 1.00 91.00 88 LEU A N 1
ATOM 679 C CA . LEU A 1 88 ? 11.950 -5.321 -23.186 1.00 91.00 88 LEU A CA 1
ATOM 680 C C . LEU A 1 88 ? 10.431 -5.127 -23.104 1.00 91.00 88 LEU A C 1
ATOM 682 O O . LEU A 1 88 ? 9.889 -4.154 -23.625 1.00 91.00 88 LEU A O 1
ATOM 686 N N . SER A 1 89 ? 9.744 -6.022 -22.396 1.00 89.31 89 SER A N 1
ATOM 687 C CA . SER A 1 89 ? 8.352 -5.822 -21.999 1.00 89.31 89 SER A CA 1
ATOM 688 C C . SER A 1 89 ? 8.280 -4.873 -20.807 1.00 89.31 89 SER A C 1
ATOM 690 O O . SER A 1 89 ? 9.010 -5.069 -19.828 1.00 89.31 89 SER A O 1
ATOM 692 N N . ASP A 1 90 ? 7.367 -3.907 -20.865 1.00 84.00 90 ASP A N 1
ATOM 693 C CA . ASP A 1 90 ? 7.067 -3.015 -19.748 1.00 84.00 90 ASP A CA 1
ATOM 694 C C . ASP A 1 90 ? 6.517 -3.809 -18.550 1.00 84.00 90 ASP A C 1
ATOM 696 O O . ASP A 1 90 ? 5.587 -4.606 -18.694 1.00 84.00 90 ASP A O 1
ATOM 700 N N . MET A 1 91 ? 7.118 -3.615 -17.373 1.00 84.38 91 MET A N 1
ATOM 701 C CA . MET A 1 91 ? 6.637 -4.176 -16.107 1.00 84.38 91 MET A CA 1
ATOM 702 C C . MET A 1 91 ? 5.930 -3.137 -15.230 1.00 84.38 91 MET A C 1
ATOM 704 O O . MET A 1 91 ? 5.738 -3.382 -14.035 1.00 84.38 91 MET A O 1
ATOM 708 N N . SER A 1 92 ? 5.554 -1.984 -15.790 1.00 77.94 92 SER A N 1
ATOM 709 C CA . SER A 1 92 ? 4.796 -0.966 -15.078 1.00 77.94 92 SER A CA 1
ATOM 710 C C . SER A 1 92 ? 3.521 -1.559 -14.477 1.00 77.94 92 SER A C 1
ATOM 712 O O . SER A 1 92 ? 2.777 -2.327 -15.093 1.00 77.94 92 SER A O 1
ATOM 714 N N . LYS A 1 93 ? 3.290 -1.234 -13.206 1.00 70.00 93 LYS A N 1
ATOM 715 C CA . LYS A 1 93 ? 2.084 -1.628 -12.483 1.00 70.00 93 LYS A CA 1
ATOM 716 C C . LYS A 1 93 ? 1.264 -0.391 -12.201 1.00 70.00 93 LYS A C 1
ATOM 718 O O . LYS A 1 93 ? 1.804 0.648 -11.823 1.00 70.00 93 LYS A O 1
ATOM 723 N N . ALA A 1 94 ? -0.055 -0.534 -12.301 1.00 69.56 94 ALA A N 1
ATOM 724 C CA . ALA A 1 94 ? -0.950 0.460 -11.738 1.00 69.56 94 ALA A CA 1
ATOM 725 C C . ALA A 1 94 ? -0.594 0.652 -10.249 1.00 69.56 94 ALA A C 1
ATOM 727 O O . ALA A 1 94 ? -0.404 -0.349 -9.547 1.00 69.56 94 ALA A O 1
ATOM 728 N N . PRO A 1 95 ? -0.525 1.892 -9.742 1.00 67.06 95 PRO A N 1
ATOM 729 C CA . PRO A 1 95 ? -0.085 2.165 -8.377 1.00 67.06 95 PRO A CA 1
ATOM 730 C C . PRO A 1 95 ? -0.817 1.346 -7.302 1.00 67.06 95 PRO A C 1
ATOM 732 O O . PRO A 1 95 ? -0.195 0.792 -6.399 1.00 67.06 95 PRO A O 1
ATOM 735 N N . MET A 1 96 ? -2.137 1.168 -7.441 1.00 67.25 96 MET A N 1
ATOM 736 C CA . MET A 1 96 ? -2.894 0.304 -6.530 1.00 67.25 96 MET A CA 1
ATOM 737 C C . MET A 1 96 ? -2.504 -1.168 -6.619 1.00 67.25 96 MET A C 1
ATOM 739 O O . MET A 1 96 ? -2.470 -1.847 -5.596 1.00 67.25 96 MET A O 1
ATOM 743 N N . GLN A 1 97 ? -2.207 -1.671 -7.816 1.00 68.62 97 GLN A N 1
ATOM 744 C CA . GLN A 1 97 ? -1.766 -3.051 -7.974 1.00 68.62 97 GLN A CA 1
ATOM 745 C C . GLN A 1 97 ? -0.397 -3.255 -7.320 1.00 68.62 97 GLN A C 1
ATOM 747 O O . GLN A 1 97 ? -0.193 -4.256 -6.645 1.00 68.62 97 GLN A O 1
ATOM 752 N N . ALA A 1 98 ? 0.508 -2.278 -7.426 1.00 72.25 98 ALA A N 1
ATOM 753 C CA . ALA A 1 98 ? 1.784 -2.311 -6.718 1.00 72.25 98 ALA A CA 1
ATOM 754 C C . ALA A 1 98 ? 1.600 -2.310 -5.188 1.00 72.25 98 ALA A C 1
ATOM 756 O O . ALA A 1 98 ? 2.254 -3.090 -4.497 1.00 72.25 98 ALA A O 1
ATOM 757 N N . ILE A 1 99 ? 0.671 -1.505 -4.651 1.00 72.19 99 ILE A N 1
ATOM 758 C CA . ILE A 1 99 ? 0.350 -1.491 -3.212 1.00 72.19 99 ILE A CA 1
ATOM 759 C C . ILE A 1 99 ? -0.185 -2.854 -2.758 1.00 72.19 99 ILE A C 1
ATOM 761 O O . ILE A 1 99 ? 0.286 -3.389 -1.753 1.00 72.19 99 ILE A O 1
ATOM 765 N N . ILE A 1 100 ? -1.123 -3.434 -3.509 1.00 71.50 100 ILE A N 1
ATOM 766 C CA . ILE A 1 100 ? -1.703 -4.752 -3.215 1.00 71.50 100 ILE A CA 1
ATOM 767 C C . ILE A 1 100 ? -0.619 -5.844 -3.263 1.00 71.50 100 ILE A C 1
ATOM 769 O O . ILE A 1 100 ? -0.498 -6.628 -2.321 1.00 71.50 100 ILE A O 1
ATOM 773 N N . ASP A 1 101 ? 0.212 -5.853 -4.307 1.00 73.56 101 ASP A N 1
ATOM 774 C CA . ASP A 1 101 ? 1.250 -6.869 -4.527 1.00 73.56 101 ASP A CA 1
ATOM 775 C C . ASP A 1 101 ? 2.419 -6.763 -3.538 1.00 73.56 101 ASP A C 1
ATOM 777 O O . ASP A 1 101 ? 3.092 -7.754 -3.261 1.00 73.56 101 ASP A O 1
ATOM 781 N N . SER A 1 102 ? 2.674 -5.573 -2.988 1.00 73.12 102 SER A N 1
ATOM 782 C CA . SER A 1 102 ? 3.806 -5.326 -2.087 1.00 73.12 102 SER A CA 1
ATOM 783 C C . SER A 1 102 ? 3.729 -6.088 -0.762 1.00 73.12 102 SER A C 1
ATOM 785 O O . SER A 1 102 ? 4.711 -6.132 -0.021 1.00 73.12 102 SER A O 1
ATOM 787 N N . SER A 1 103 ? 2.566 -6.661 -0.423 1.00 74.81 103 SER A N 1
ATOM 788 C CA . SER A 1 103 ? 2.256 -7.271 0.879 1.00 74.81 103 SER A CA 1
ATOM 789 C C . SER A 1 103 ? 2.423 -6.333 2.089 1.00 74.81 103 SER A C 1
ATOM 791 O O . SER A 1 103 ? 2.389 -6.786 3.234 1.00 74.81 103 SER A O 1
ATOM 793 N N . LYS A 1 104 ? 2.565 -5.019 1.857 1.00 83.56 104 LYS A N 1
ATOM 794 C CA . LYS A 1 104 ? 2.791 -4.009 2.901 1.00 83.56 104 LYS A CA 1
ATOM 795 C C . LYS A 1 104 ? 1.527 -3.636 3.664 1.00 83.56 104 LYS A C 1
ATOM 797 O O . LYS A 1 104 ? 1.609 -3.341 4.849 1.00 83.56 104 LYS A O 1
ATOM 802 N N . VAL A 1 105 ? 0.359 -3.700 3.023 1.00 84.00 105 VAL A N 1
ATOM 803 C CA . VAL A 1 105 ? -0.906 -3.263 3.638 1.00 84.00 105 VAL A CA 1
ATOM 804 C C . VAL A 1 105 ? -1.236 -4.021 4.934 1.00 84.00 105 VAL A C 1
ATOM 806 O O . VAL A 1 105 ? -1.509 -3.359 5.934 1.00 84.00 105 VAL A O 1
ATOM 809 N N . PRO A 1 106 ? -1.148 -5.365 5.004 1.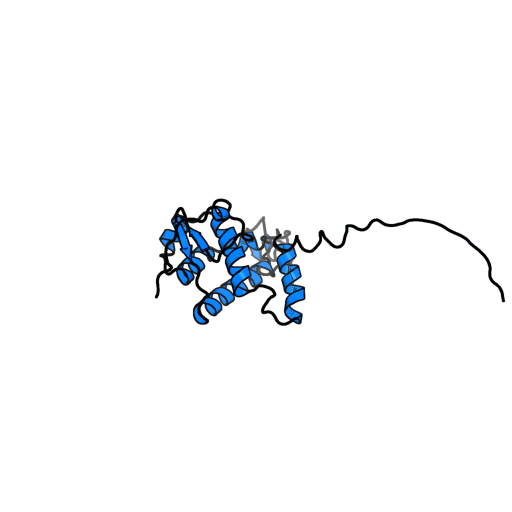00 88.38 106 PRO A N 1
ATOM 810 C CA . PRO A 1 106 ? -1.331 -6.084 6.267 1.00 88.38 106 PRO A CA 1
ATOM 811 C C . PRO A 1 106 ? -0.344 -5.669 7.364 1.00 88.38 106 PRO A C 1
ATOM 813 O O . PRO A 1 106 ? -0.719 -5.608 8.532 1.00 88.38 106 PRO A O 1
ATOM 816 N N . LYS A 1 107 ? 0.901 -5.345 6.993 1.00 89.38 107 LYS A N 1
ATOM 817 C CA . LYS A 1 107 ? 1.917 -4.862 7.932 1.00 89.38 107 LYS A CA 1
ATOM 818 C C . LYS A 1 107 ? 1.564 -3.472 8.467 1.00 89.38 107 LYS A C 1
ATOM 820 O O . LYS A 1 107 ? 1.666 -3.239 9.666 1.00 89.38 107 LYS A O 1
ATOM 825 N N . TRP A 1 108 ? 1.115 -2.561 7.605 1.00 88.19 108 TRP A N 1
ATOM 826 C CA . TRP A 1 108 ? 0.647 -1.235 8.020 1.00 88.19 108 TRP A CA 1
ATOM 827 C C . TRP A 1 108 ? -0.561 -1.344 8.949 1.00 88.19 108 TRP A C 1
ATOM 829 O O . TRP A 1 108 ? -0.579 -0.732 10.009 1.00 88.19 108 TRP A O 1
ATOM 839 N N . LEU A 1 109 ? -1.520 -2.206 8.614 1.00 88.06 109 LEU A N 1
ATOM 840 C CA . LEU A 1 109 ? -2.666 -2.484 9.472 1.00 88.06 109 LEU A CA 1
ATOM 841 C C . LEU A 1 109 ? -2.258 -3.051 10.832 1.00 88.06 109 LEU A C 1
ATOM 843 O O . LEU A 1 109 ? -2.808 -2.618 11.839 1.00 88.06 109 LEU A O 1
ATOM 847 N N . ALA A 1 110 ? -1.280 -3.955 10.889 1.00 89.56 110 ALA A N 1
ATOM 848 C CA . ALA A 1 110 ? -0.749 -4.471 12.150 1.00 89.56 110 ALA A CA 1
ATOM 849 C C . ALA A 1 110 ? -0.124 -3.358 13.008 1.00 89.56 110 ALA A C 1
ATOM 851 O O . ALA A 1 110 ? -0.376 -3.288 14.208 1.00 89.56 110 ALA A O 1
ATOM 852 N N . ILE A 1 111 ? 0.637 -2.447 12.389 1.00 86.00 111 ILE A N 1
ATOM 853 C CA . ILE A 1 111 ? 1.244 -1.290 13.065 1.00 86.00 111 ILE A CA 1
ATOM 854 C C . ILE A 1 111 ? 0.174 -0.348 13.629 1.00 86.00 111 ILE A C 1
ATOM 856 O O . ILE A 1 111 ? 0.322 0.135 14.750 1.00 86.00 111 ILE A O 1
ATOM 860 N N . ILE A 1 112 ? -0.880 -0.082 12.856 1.00 83.31 112 ILE A N 1
ATOM 861 C CA . ILE A 1 112 ? -1.931 0.883 13.206 1.00 83.31 112 ILE A CA 1
ATOM 862 C C . ILE A 1 112 ? -2.882 0.308 14.257 1.00 83.31 112 ILE A C 1
ATOM 864 O O . ILE A 1 112 ? -3.240 0.991 15.208 1.00 83.31 112 ILE A O 1
ATOM 868 N N . THR A 1 113 ? -3.285 -0.952 14.101 1.00 84.94 113 THR A N 1
ATOM 869 C CA . THR A 1 113 ? -4.300 -1.578 14.966 1.00 84.94 113 THR A CA 1
ATOM 870 C C . THR A 1 113 ? -3.722 -2.322 16.166 1.00 84.94 113 THR A C 1
ATOM 872 O O . THR A 1 113 ? -4.452 -2.648 17.103 1.00 84.94 113 THR A O 1
ATOM 875 N N . GLY A 1 114 ? -2.428 -2.652 16.132 1.00 84.75 114 GLY A N 1
ATOM 876 C CA . GLY A 1 114 ? -1.796 -3.561 17.088 1.00 84.75 114 GLY A CA 1
ATOM 877 C C . GLY A 1 114 ? -2.190 -5.033 16.908 1.00 84.75 114 GLY A C 1
ATOM 878 O O . GLY A 1 114 ? -1.826 -5.861 17.743 1.00 84.75 114 GLY A O 1
ATOM 879 N N . LEU A 1 115 ? -2.932 -5.380 15.849 1.00 88.00 115 LEU A N 1
ATOM 880 C CA . LEU A 1 115 ? -3.305 -6.761 15.539 1.00 88.00 115 LEU A CA 1
ATOM 881 C C . LEU A 1 115 ? -2.134 -7.539 14.929 1.00 88.00 115 LEU A C 1
ATOM 883 O O . LEU A 1 115 ? -1.200 -6.978 14.356 1.00 88.00 115 LEU A O 1
ATOM 887 N N . ASN A 1 116 ? -2.208 -8.867 15.002 1.00 89.50 116 ASN A N 1
ATOM 888 C CA . ASN A 1 116 ? -1.202 -9.737 14.408 1.00 89.50 116 ASN A CA 1
ATOM 889 C C . ASN A 1 116 ? -1.264 -9.697 12.866 1.00 89.50 116 ASN A C 1
ATOM 891 O O . ASN A 1 116 ? -2.309 -9.965 12.271 1.00 89.50 116 ASN A O 1
ATOM 895 N N . GLU A 1 117 ? -0.129 -9.427 12.210 1.00 90.50 117 GLU A N 1
ATOM 896 C CA . GLU A 1 117 ? -0.029 -9.354 10.741 1.00 90.50 117 GLU A CA 1
ATOM 897 C C . GLU A 1 117 ? -0.515 -10.639 10.047 1.00 90.50 117 GLU A C 1
ATOM 899 O O 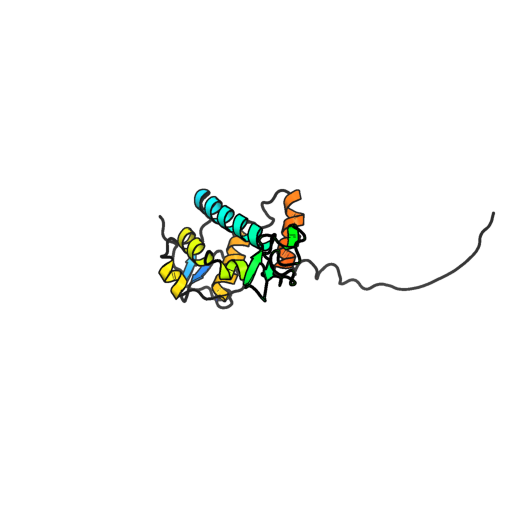. GLU A 1 117 ? -1.196 -10.571 9.022 1.00 90.50 117 GLU A O 1
ATOM 904 N N . THR A 1 118 ? -0.203 -11.813 10.603 1.00 89.19 118 THR A N 1
ATOM 905 C CA . THR A 1 118 ? -0.601 -13.114 10.044 1.00 89.19 118 THR A CA 1
ATOM 906 C C . THR A 1 118 ? -2.114 -13.292 10.086 1.00 89.19 118 THR A C 1
ATOM 908 O O . THR A 1 118 ? -2.709 -13.778 9.124 1.00 89.19 118 THR A O 1
ATOM 911 N N . GLU A 1 119 ? -2.760 -12.850 11.166 1.00 88.88 119 GLU A N 1
ATOM 912 C CA . GLU A 1 119 ? -4.219 -12.893 11.271 1.00 88.88 119 GLU A CA 1
ATOM 913 C C . GLU A 1 119 ? -4.893 -11.934 10.293 1.00 88.88 119 GLU A C 1
ATOM 915 O O . GLU A 1 119 ? -5.907 -12.290 9.691 1.00 88.88 119 GLU A O 1
ATOM 920 N N . ILE A 1 120 ? -4.319 -10.742 10.103 1.00 89.50 120 ILE A N 1
ATOM 921 C CA . ILE A 1 120 ? -4.811 -9.780 9.115 1.00 89.50 120 ILE A CA 1
ATOM 922 C C . ILE A 1 120 ? -4.699 -10.385 7.715 1.00 89.50 120 ILE A C 1
ATOM 924 O O . ILE A 1 120 ? -5.692 -10.406 6.992 1.00 89.50 120 ILE A O 1
ATOM 928 N N . LYS A 1 121 ? -3.536 -10.942 7.346 1.00 88.31 121 LYS A N 1
ATOM 929 C CA . LYS A 1 121 ? -3.323 -11.588 6.038 1.00 88.31 121 LYS A CA 1
ATOM 930 C C . LYS A 1 121 ? -4.327 -12.702 5.754 1.00 88.31 121 LYS A C 1
ATOM 932 O O . LYS A 1 121 ? -4.761 -12.837 4.617 1.00 88.31 121 LYS A O 1
ATOM 937 N N . ALA A 1 122 ? -4.700 -13.479 6.769 1.00 87.75 122 ALA A N 1
ATOM 938 C CA . ALA A 1 122 ? -5.645 -14.580 6.612 1.00 87.75 122 ALA A CA 1
ATOM 939 C C . ALA A 1 122 ? -7.102 -14.122 6.412 1.00 87.75 122 ALA A C 1
ATOM 941 O O . ALA A 1 122 ? -7.907 -14.876 5.870 1.00 87.75 122 ALA A O 1
ATOM 942 N N . LYS A 1 123 ? -7.458 -12.917 6.876 1.00 88.94 123 LYS A N 1
ATOM 943 C CA . LYS A 1 123 ? -8.853 -12.450 6.952 1.00 88.94 123 LYS A CA 1
ATOM 944 C C . LYS A 1 123 ? -9.173 -11.305 5.995 1.00 88.94 123 LYS A C 1
ATOM 946 O O . LYS A 1 123 ? -10.339 -11.114 5.657 1.00 88.94 123 LYS A O 1
ATOM 951 N N . ILE A 1 124 ? -8.177 -10.514 5.604 1.00 87.94 124 ILE A N 1
ATOM 952 C CA . ILE A 1 124 ? -8.401 -9.294 4.836 1.00 87.94 124 ILE A CA 1
ATOM 953 C C . ILE A 1 124 ? -8.679 -9.590 3.362 1.00 87.94 124 ILE A C 1
ATOM 955 O O . ILE A 1 124 ? -7.990 -10.375 2.715 1.00 87.94 124 ILE A O 1
ATOM 959 N N . THR A 1 125 ? -9.684 -8.917 2.812 1.00 85.88 125 THR A N 1
ATOM 960 C CA . THR A 1 125 ? -10.022 -9.001 1.387 1.00 85.88 125 THR A CA 1
ATOM 961 C C . THR A 1 125 ? -9.391 -7.859 0.589 1.00 85.88 125 THR A C 1
ATOM 963 O O . THR A 1 125 ? -9.061 -6.802 1.126 1.00 85.88 125 THR A O 1
ATOM 966 N N . VAL A 1 126 ? -9.287 -8.020 -0.734 1.00 80.31 126 VAL A N 1
ATOM 967 C CA . VAL A 1 126 ? -8.786 -6.960 -1.631 1.00 80.31 126 VAL A CA 1
ATOM 968 C C . VAL A 1 126 ? -9.624 -5.678 -1.530 1.00 80.31 126 VAL A C 1
ATOM 970 O O . VAL A 1 126 ? -9.077 -4.578 -1.573 1.00 80.31 126 VAL A O 1
ATOM 973 N N . ASN A 1 127 ? -10.941 -5.791 -1.343 1.00 79.88 127 ASN A N 1
ATOM 974 C CA . ASN A 1 127 ? -11.810 -4.623 -1.175 1.00 79.88 127 ASN A CA 1
ATOM 975 C C . ASN A 1 127 ? -11.536 -3.892 0.148 1.00 79.88 127 ASN A C 1
ATOM 977 O O . ASN A 1 127 ? -11.517 -2.667 0.174 1.00 79.88 127 ASN A O 1
ATOM 981 N N . GLN A 1 128 ? -11.242 -4.626 1.224 1.00 83.44 128 GLN A N 1
ATOM 982 C CA . GLN A 1 128 ? -10.842 -4.041 2.509 1.00 83.44 128 GLN A CA 1
ATOM 983 C C . GLN A 1 128 ? -9.465 -3.370 2.432 1.00 83.44 128 GLN A C 1
ATOM 985 O O . GLN A 1 128 ? -9.267 -2.312 3.023 1.00 83.44 128 GLN A O 1
ATOM 990 N N . ILE A 1 129 ? -8.537 -3.927 1.644 1.00 81.38 129 ILE A N 1
ATOM 991 C CA . ILE A 1 129 ? -7.247 -3.289 1.340 1.00 81.38 129 ILE A CA 1
ATOM 992 C C . ILE A 1 129 ? -7.457 -1.945 0.629 1.00 81.38 129 ILE A C 1
ATOM 994 O O . ILE A 1 129 ? -6.855 -0.945 1.020 1.00 81.38 129 ILE A O 1
ATOM 998 N N . LYS A 1 130 ? -8.327 -1.902 -0.389 1.00 75.81 130 LYS A N 1
ATOM 999 C CA . LYS A 1 130 ? -8.662 -0.662 -1.110 1.00 75.81 130 LYS A CA 1
ATOM 1000 C C . LYS A 1 130 ? -9.326 0.369 -0.194 1.00 75.81 130 LYS A C 1
ATOM 1002 O O . LYS A 1 130 ? -8.947 1.537 -0.23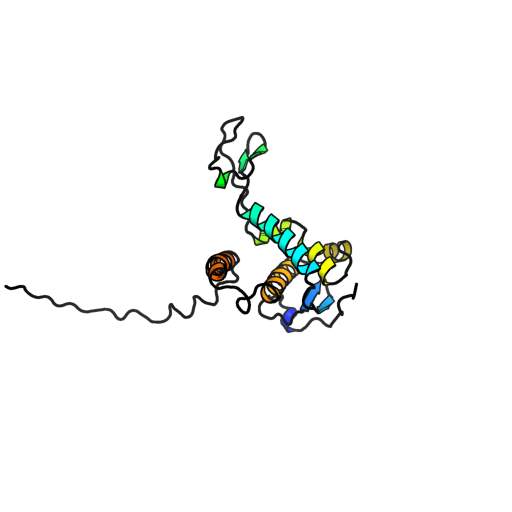1 1.00 75.81 130 LYS A O 1
ATOM 1007 N N . HIS A 1 131 ? -10.263 -0.071 0.649 1.00 78.31 131 HIS A N 1
ATOM 1008 C CA . HIS A 1 131 ? -10.914 0.774 1.656 1.00 78.31 131 HIS A CA 1
ATOM 1009 C C . HIS A 1 131 ? -9.900 1.402 2.611 1.00 78.31 131 HIS A C 1
ATOM 1011 O O . HIS A 1 131 ? -9.891 2.617 2.796 1.00 78.31 131 HIS A O 1
ATOM 1017 N N . PHE A 1 132 ? -9.001 0.586 3.166 1.00 81.31 132 PHE A N 1
ATOM 1018 C CA . PHE A 1 132 ? -7.943 1.066 4.047 1.00 81.31 132 PHE A CA 1
ATOM 1019 C C . PHE A 1 132 ? -7.028 2.076 3.351 1.00 81.31 132 PHE A C 1
ATOM 1021 O O . PHE A 1 132 ? -6.771 3.128 3.923 1.00 81.31 132 PHE A O 1
ATOM 1028 N N . ALA A 1 133 ? -6.575 1.801 2.123 1.00 75.44 133 ALA A N 1
ATOM 1029 C CA . ALA A 1 133 ? -5.714 2.725 1.385 1.00 75.44 133 ALA A CA 1
ATOM 1030 C C . ALA A 1 133 ? -6.372 4.106 1.208 1.00 75.44 133 ALA A C 1
ATOM 1032 O O . ALA A 1 133 ? -5.724 5.126 1.434 1.00 75.44 133 ALA A O 1
ATOM 1033 N N . GLY A 1 134 ? -7.668 4.140 0.876 1.00 70.81 134 GLY A N 1
ATOM 1034 C CA . GLY A 1 134 ? -8.418 5.390 0.749 1.00 70.81 134 GLY A CA 1
ATOM 1035 C C . GLY A 1 134 ? -8.633 6.118 2.083 1.00 70.81 134 GLY A C 1
ATOM 1036 O O . GLY A 1 134 ? -8.435 7.331 2.155 1.00 70.81 134 GLY A O 1
ATOM 1037 N N . LEU A 1 135 ? -8.971 5.400 3.162 1.00 73.38 135 LEU A N 1
ATOM 1038 C CA . LEU A 1 135 ? -9.128 6.002 4.494 1.00 73.38 135 LEU A CA 1
ATOM 1039 C C . LEU A 1 135 ? -7.797 6.544 5.036 1.00 73.38 135 LEU A C 1
ATOM 1041 O O . LEU A 1 135 ? -7.740 7.679 5.510 1.00 73.38 135 LEU A O 1
ATOM 1045 N N . PHE A 1 136 ? -6.732 5.746 4.944 1.00 73.75 136 PHE A N 1
ATOM 1046 C CA . PHE A 1 136 ? -5.377 6.121 5.339 1.00 73.75 136 PHE A CA 1
ATOM 1047 C C . PHE A 1 136 ? -4.945 7.407 4.632 1.00 73.75 136 PHE A C 1
ATOM 1049 O O . PHE A 1 136 ? -4.445 8.335 5.268 1.00 73.75 136 PHE A O 1
ATOM 1056 N N . TRP A 1 137 ? -5.207 7.488 3.328 1.00 67.06 137 TRP A N 1
ATOM 1057 C CA . TRP A 1 137 ? -4.925 8.669 2.528 1.00 67.06 137 TRP A CA 1
ATOM 1058 C C . TRP A 1 137 ? -5.700 9.900 3.002 1.00 67.06 137 TRP A C 1
ATOM 1060 O O . TRP A 1 137 ? -5.106 10.942 3.264 1.00 67.06 137 TRP A O 1
ATOM 1070 N N . LYS A 1 138 ? -7.023 9.780 3.163 1.00 67.19 138 LYS A N 1
ATOM 1071 C CA . LYS A 1 138 ? -7.888 10.889 3.588 1.00 67.19 138 LYS A CA 1
ATOM 1072 C C . LYS A 1 138 ? -7.491 11.441 4.959 1.00 67.19 138 LYS A C 1
ATOM 1074 O O . LYS A 1 138 ? -7.493 12.653 5.150 1.00 67.19 138 LYS A O 1
ATOM 1079 N N . GLN A 1 139 ? -7.141 10.570 5.902 1.00 66.44 139 GLN A N 1
ATOM 1080 C CA . GLN A 1 139 ? -6.799 10.992 7.261 1.00 66.44 139 GLN A CA 1
ATOM 1081 C C . GLN A 1 139 ? -5.410 11.621 7.387 1.00 66.44 139 GLN A C 1
ATOM 1083 O O . GLN A 1 139 ? -5.228 12.483 8.237 1.00 66.44 139 GLN A O 1
ATOM 1088 N N . ASN A 1 140 ? -4.440 11.199 6.572 1.00 61.44 140 ASN A N 1
ATOM 1089 C CA . ASN A 1 140 ? -3.037 11.582 6.773 1.00 61.44 140 ASN A CA 1
ATOM 1090 C C . ASN A 1 140 ? -2.489 12.497 5.670 1.00 61.44 140 ASN A C 1
ATOM 1092 O O . ASN A 1 140 ? -1.437 13.102 5.851 1.00 61.44 140 ASN A O 1
ATOM 1096 N N . PHE A 1 141 ? -3.188 12.607 4.535 1.00 56.56 141 PHE A N 1
ATOM 1097 C CA . PHE A 1 141 ? -2.710 13.324 3.349 1.00 56.56 141 PHE A CA 1
ATOM 1098 C C . PHE A 1 141 ? -3.805 14.116 2.609 1.00 56.56 141 PHE A C 1
ATOM 1100 O O . PHE A 1 141 ? -3.595 14.509 1.462 1.00 56.56 141 PHE A O 1
ATOM 1107 N N . SER A 1 142 ? -4.982 14.349 3.203 1.00 56.09 142 SER A N 1
ATOM 1108 C CA . SER A 1 142 ? -6.004 15.187 2.556 1.00 56.09 142 SER A CA 1
ATOM 1109 C C . SER A 1 142 ? -5.596 16.666 2.476 1.00 56.09 142 SER A C 1
ATOM 1111 O O . SER A 1 142 ? -4.779 17.167 3.250 1.00 56.09 142 SER A O 1
ATOM 1113 N N . ASP A 1 143 ? -6.193 17.366 1.504 1.00 47.41 143 ASP A N 1
ATOM 1114 C CA . ASP A 1 143 ? -5.923 18.757 1.103 1.00 47.41 143 ASP A CA 1
ATOM 1115 C C . ASP A 1 143 ? -6.094 19.815 2.215 1.00 47.41 143 ASP A C 1
ATOM 1117 O O . ASP A 1 143 ? -5.791 20.988 1.983 1.00 47.41 143 ASP A O 1
ATOM 1121 N N . GLU A 1 144 ? -6.554 19.431 3.406 1.00 49.56 144 GLU A N 1
ATOM 1122 C CA . GLU A 1 144 ? -6.685 20.319 4.565 1.00 49.56 144 GLU A CA 1
ATOM 1123 C C . GLU A 1 144 ? -5.330 20.644 5.235 1.00 49.56 144 GLU A C 1
ATOM 1125 O O . GLU A 1 144 ? -5.276 21.556 6.056 1.00 49.56 144 GLU A O 1
ATOM 1130 N N . GLY A 1 145 ? -4.221 19.979 4.853 1.00 42.06 145 GLY A N 1
ATOM 1131 C CA . GLY A 1 145 ? -2.913 20.139 5.518 1.00 42.06 145 GLY A CA 1
ATOM 1132 C C . GLY A 1 145 ? -1.644 20.261 4.653 1.00 42.06 145 GLY A C 1
ATOM 1133 O O . GLY A 1 145 ? -0.553 20.266 5.218 1.00 42.06 145 GLY A O 1
ATOM 1134 N N . LEU A 1 146 ? -1.716 20.354 3.316 1.00 41.62 146 LEU A N 1
ATOM 1135 C CA . LEU A 1 146 ? -0.517 20.335 2.445 1.00 41.62 146 LEU A CA 1
ATOM 1136 C C . LEU A 1 146 ? -0.097 21.732 1.915 1.00 41.62 146 LEU A C 1
ATOM 1138 O O . LEU A 1 146 ? -0.944 22.463 1.397 1.00 41.62 146 LEU A O 1
ATOM 1142 N N . PRO A 1 147 ? 1.207 22.101 1.947 1.00 43.66 147 PRO A N 1
ATOM 1143 C CA . PRO A 1 147 ? 1.725 23.316 1.307 1.00 43.66 147 PRO A CA 1
ATOM 1144 C C . PRO A 1 147 ? 1.493 23.318 -0.215 1.00 43.66 147 PRO A C 1
ATOM 1146 O O . PRO A 1 147 ? 1.691 22.308 -0.894 1.00 43.66 147 PRO A O 1
ATOM 1149 N N . GLY A 1 148 ? 1.079 24.468 -0.757 1.00 43.62 148 GLY A N 1
ATOM 1150 C CA . GLY A 1 148 ? 0.435 24.597 -2.074 1.00 43.62 148 GLY A CA 1
ATOM 1151 C C . GLY A 1 148 ? 1.210 24.109 -3.306 1.00 43.62 148 GLY A C 1
ATOM 1152 O O . GLY A 1 148 ? 0.577 23.739 -4.292 1.00 43.62 148 GLY A O 1
ATOM 1153 N N . GLU A 1 149 ? 2.542 24.040 -3.274 1.00 43.66 149 GLU A N 1
ATOM 1154 C CA . GLU A 1 149 ? 3.335 23.568 -4.425 1.00 43.66 149 GLU A CA 1
ATOM 1155 C C . GLU A 1 149 ? 3.287 22.040 -4.603 1.00 43.66 149 GLU A C 1
ATOM 1157 O O . GLU A 1 149 ? 3.293 21.540 -5.729 1.00 43.66 149 GLU A O 1
ATOM 1162 N N . SER A 1 150 ? 3.132 21.282 -3.513 1.00 45.62 150 SER A N 1
ATOM 1163 C CA . SER A 1 150 ? 3.000 19.818 -3.550 1.00 45.62 150 SER A CA 1
ATOM 1164 C C . SER A 1 150 ? 1.609 19.374 -4.012 1.00 45.62 150 SER A C 1
ATOM 1166 O O . SER A 1 150 ? 1.451 18.278 -4.546 1.00 45.62 150 SER A O 1
ATOM 1168 N N . LYS A 1 151 ? 0.607 20.252 -3.877 1.00 43.00 151 LYS A N 1
ATOM 1169 C CA . LYS A 1 151 ? -0.809 19.988 -4.160 1.00 43.00 151 LYS A CA 1
ATOM 1170 C C . LYS A 1 151 ? -1.085 19.667 -5.631 1.00 43.00 151 LYS A C 1
ATOM 1172 O O . LYS A 1 151 ? -1.856 18.761 -5.927 1.00 43.00 151 LYS A O 1
ATOM 1177 N N . GLY A 1 152 ? -0.426 20.353 -6.568 1.00 43.53 152 GLY A N 1
ATOM 1178 C CA . GLY A 1 152 ? -0.671 20.171 -8.008 1.00 43.53 152 GLY A CA 1
ATOM 1179 C C . GLY A 1 152 ? -0.155 18.838 -8.566 1.00 43.53 152 GLY A C 1
ATOM 1180 O O . GLY A 1 152 ? -0.839 18.174 -9.347 1.00 43.53 152 GLY A O 1
ATOM 1181 N N . ASN A 1 153 ? 1.035 18.412 -8.136 1.00 46.03 153 ASN A N 1
ATOM 1182 C CA . ASN A 1 153 ? 1.598 17.109 -8.515 1.00 46.03 153 ASN A CA 1
ATOM 1183 C C . ASN A 1 153 ? 0.848 15.959 -7.829 1.00 46.03 153 ASN A C 1
ATOM 1185 O O . ASN A 1 153 ? 0.643 14.898 -8.414 1.00 46.03 153 ASN A O 1
ATOM 1189 N N . PHE A 1 154 ? 0.365 16.211 -6.617 1.00 49.47 154 PHE A N 1
ATOM 1190 C CA . PHE A 1 154 ? -0.398 15.276 -5.807 1.00 49.47 154 PHE A CA 1
ATOM 1191 C C . PHE A 1 154 ? -1.843 15.078 -6.300 1.00 49.47 154 PHE A C 1
ATOM 1193 O O . PHE A 1 154 ? -2.309 13.946 -6.386 1.00 49.47 154 PHE A O 1
ATOM 1200 N N . GLN A 1 155 ? -2.532 16.132 -6.751 1.00 48.72 155 GLN A N 1
ATOM 1201 C CA . GLN A 1 155 ? -3.841 16.019 -7.412 1.00 48.72 155 GLN A CA 1
ATOM 1202 C C . GLN A 1 155 ? -3.759 15.289 -8.762 1.00 48.72 155 GLN A C 1
ATOM 1204 O O . GLN A 1 155 ? -4.670 14.542 -9.119 1.00 48.72 155 GLN A O 1
ATOM 1209 N N . LYS A 1 156 ? -2.647 15.436 -9.498 1.00 49.91 156 LYS A N 1
ATOM 1210 C CA . LYS A 1 156 ? -2.377 14.612 -10.689 1.00 49.91 156 LYS A CA 1
ATOM 1211 C C . LYS A 1 156 ? -2.190 13.140 -10.329 1.00 49.91 156 LYS A C 1
ATOM 1213 O O . LYS A 1 156 ? -2.762 12.291 -11.005 1.00 49.91 156 LYS A O 1
ATOM 1218 N N . LEU A 1 157 ? -1.463 12.850 -9.247 1.00 49.94 157 LEU A N 1
ATOM 1219 C CA . LEU A 1 157 ? -1.318 11.498 -8.707 1.00 49.94 157 LEU A CA 1
ATOM 1220 C C . LEU A 1 157 ? -2.704 10.906 -8.383 1.00 49.94 157 LEU A C 1
ATOM 1222 O O . LEU A 1 157 ? -3.043 9.840 -8.883 1.00 49.94 157 LEU A O 1
ATOM 1226 N N . LEU A 1 158 ? -3.551 11.645 -7.659 1.00 45.81 158 LEU A N 1
ATOM 1227 C CA . LEU A 1 158 ? -4.931 11.271 -7.308 1.00 45.81 158 LEU A CA 1
ATOM 1228 C C . LEU A 1 158 ? -5.847 11.018 -8.513 1.00 45.81 158 LEU A C 1
ATOM 1230 O O . LEU A 1 158 ? -6.642 10.074 -8.499 1.00 45.81 158 LEU A O 1
ATOM 1234 N N . GLY A 1 159 ? -5.717 11.820 -9.571 1.00 51.19 159 GLY A N 1
ATOM 1235 C CA . GLY A 1 159 ? -6.404 11.583 -10.841 1.00 51.19 159 GLY A CA 1
ATOM 1236 C C . GLY A 1 159 ? -6.022 10.240 -11.475 1.00 51.19 159 GLY A C 1
ATOM 1237 O O . GLY A 1 159 ? -6.881 9.552 -12.016 1.00 51.19 159 GLY A O 1
ATOM 1238 N N . MET A 1 160 ? -4.764 9.809 -11.335 1.00 46.56 160 MET A N 1
ATOM 1239 C CA . MET A 1 160 ? -4.287 8.509 -11.834 1.00 46.56 160 MET A CA 1
ATOM 1240 C C . MET A 1 160 ? -4.761 7.316 -10.981 1.00 46.56 160 MET A C 1
ATOM 1242 O O . MET A 1 160 ? -4.768 6.186 -11.465 1.00 46.56 160 MET A O 1
ATOM 1246 N N . PHE A 1 161 ? -5.191 7.551 -9.736 1.00 43.25 161 PHE A N 1
ATOM 1247 C CA . PHE A 1 161 ? -5.756 6.541 -8.829 1.00 43.25 161 PHE A CA 1
ATOM 1248 C C . PHE A 1 161 ? -7.272 6.331 -8.987 1.00 43.25 161 PHE A C 1
ATOM 1250 O O . PHE A 1 161 ? -7.837 5.480 -8.300 1.00 43.25 161 PHE A O 1
ATOM 1257 N N . GLY A 1 162 ? -7.946 7.102 -9.852 1.00 43.44 162 GLY A N 1
ATOM 1258 C 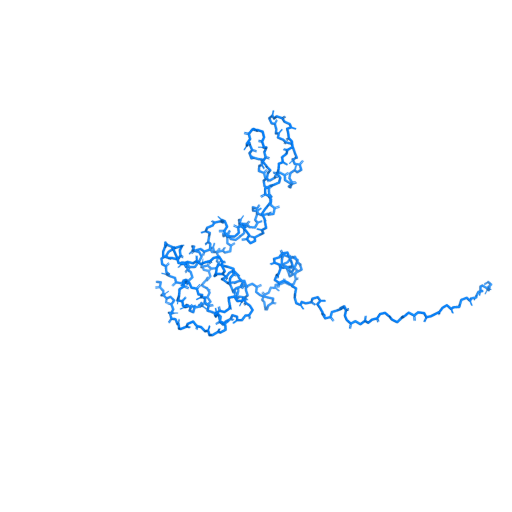CA . GLY A 1 162 ? -9.409 7.070 -9.988 1.00 43.44 162 GLY A CA 1
ATOM 1259 C C . GLY A 1 162 ? -10.159 7.618 -8.767 1.00 43.44 162 GLY A C 1
ATOM 1260 O O . GLY A 1 162 ? -11.366 7.448 -8.668 1.00 43.44 162 GLY A O 1
ATOM 1261 N N . MET A 1 163 ? -9.451 8.273 -7.840 1.00 42.91 163 MET A N 1
ATOM 1262 C CA . MET A 1 163 ? -10.027 8.908 -6.646 1.00 42.91 163 MET A CA 1
ATOM 1263 C C . MET A 1 163 ? -10.199 10.429 -6.816 1.00 42.91 163 MET A C 1
ATOM 1265 O O . MET A 1 163 ? -10.705 11.097 -5.924 1.00 42.91 163 MET A O 1
ATOM 1269 N N . GLY A 1 164 ? -9.751 10.995 -7.944 1.00 41.53 164 GLY A N 1
ATOM 1270 C CA . GLY A 1 164 ? -9.823 12.433 -8.231 1.00 41.53 164 GLY A CA 1
ATOM 1271 C C . GLY A 1 164 ? -11.050 12.884 -9.034 1.00 41.53 164 GLY A C 1
ATOM 1272 O O . GLY A 1 164 ? -11.214 14.082 -9.271 1.00 41.53 164 GLY A O 1
ATOM 1273 N N . GLU A 1 165 ? -11.912 11.969 -9.482 1.00 42.53 165 GLU A N 1
ATOM 1274 C CA . GLU A 1 165 ? -13.022 12.298 -10.386 1.00 42.53 165 GLU A CA 1
ATOM 1275 C C . GLU A 1 165 ? -14.357 12.545 -9.673 1.00 42.53 165 GLU A C 1
ATOM 1277 O O . GLU A 1 165 ? -15.370 11.937 -9.990 1.00 42.53 165 GLU A O 1
ATOM 1282 N N . GLU A 1 166 ? -14.390 13.543 -8.792 1.00 46.00 166 GLU A N 1
ATOM 1283 C CA . GLU A 1 166 ? -15.632 14.296 -8.536 1.00 46.00 166 GLU A CA 1
ATOM 1284 C C . GLU A 1 166 ? -15.484 15.808 -8.773 1.00 46.00 166 GLU A C 1
ATOM 1286 O O . GLU A 1 166 ? -16.478 16.511 -8.955 1.00 46.00 166 GLU A O 1
ATOM 1291 N N . ALA A 1 167 ? -14.259 16.330 -8.910 1.00 39.47 167 ALA A N 1
ATOM 1292 C CA . ALA A 1 167 ? -14.053 17.764 -9.132 1.00 39.47 167 ALA A CA 1
ATOM 1293 C C . ALA A 1 167 ? -14.280 18.215 -10.592 1.00 39.47 167 ALA A C 1
ATOM 1295 O O . ALA A 1 167 ? -14.550 19.391 -10.830 1.00 39.47 167 ALA A O 1
ATOM 1296 N N . LYS A 1 168 ? -14.220 17.310 -11.582 1.00 37.84 168 LYS A N 1
ATOM 1297 C CA . LYS A 1 168 ? -14.353 17.679 -13.007 1.00 37.84 168 LYS A CA 1
ATOM 1298 C C . LYS A 1 168 ? -15.788 17.782 -13.530 1.00 37.84 168 LYS A C 1
ATOM 1300 O O . LYS A 1 168 ? -16.012 18.452 -14.531 1.00 37.84 168 LYS A O 1
ATOM 1305 N N . LYS A 1 169 ? -16.790 17.214 -12.850 1.00 34.19 169 LYS A N 1
ATOM 1306 C CA . LYS A 1 169 ? -18.179 17.249 -13.354 1.00 34.19 169 LYS A CA 1
ATOM 1307 C C . LYS A 1 169 ? -18.919 18.576 -13.143 1.00 34.19 169 LYS A C 1
ATOM 1309 O O . LYS A 1 169 ? -20.012 18.729 -13.678 1.00 34.19 169 LYS A O 1
ATOM 1314 N N . LYS A 1 170 ? -18.350 19.555 -12.427 1.00 34.81 170 LYS A N 1
ATOM 1315 C CA . LYS A 1 170 ? -18.980 20.880 -12.242 1.00 34.81 170 LYS A CA 1
ATOM 1316 C C . LYS A 1 170 ? -18.457 21.993 -13.157 1.00 34.81 170 LYS A C 1
ATOM 1318 O O . LYS A 1 170 ? -19.073 23.052 -13.174 1.00 34.81 170 LYS A O 1
ATOM 1323 N N . SER A 1 171 ? -17.397 21.777 -13.942 1.00 36.50 171 SER A N 1
ATOM 1324 C CA . SER A 1 171 ? -16.874 22.806 -14.863 1.00 36.50 171 SER A CA 1
ATOM 1325 C C . SER A 1 171 ? -17.267 22.623 -16.334 1.00 36.50 171 SER A C 1
ATOM 1327 O O . SER A 1 171 ? -16.994 23.511 -17.131 1.00 36.50 171 SER A O 1
ATOM 1329 N N . GLU A 1 172 ? -17.915 21.514 -16.707 1.00 40.00 172 GLU A N 1
ATOM 1330 C CA . GLU A 1 172 ? -18.281 21.201 -18.107 1.00 40.00 172 GLU A CA 1
ATOM 1331 C C . GLU A 1 172 ? -19.796 21.201 -18.387 1.00 40.00 172 GLU A C 1
ATOM 1333 O O . GLU A 1 172 ? -20.242 20.743 -19.434 1.00 40.00 172 GLU A O 1
ATOM 1338 N N . ALA A 1 173 ? -20.608 21.758 -17.485 1.00 37.44 173 ALA A N 1
ATOM 1339 C CA . ALA A 1 173 ? -22.048 21.919 -17.692 1.00 37.44 173 ALA A CA 1
ATOM 1340 C C . ALA A 1 173 ? -22.441 23.399 -17.842 1.00 37.44 173 ALA A C 1
ATOM 1342 O O . ALA A 1 173 ? -23.214 23.933 -17.052 1.00 37.44 173 ALA A O 1
ATOM 1343 N N . ALA A 1 174 ? -21.918 24.066 -18.870 1.00 35.03 174 ALA A N 1
ATOM 1344 C CA . ALA A 1 174 ? -22.568 25.236 -19.457 1.00 35.03 174 ALA A CA 1
ATOM 1345 C C . ALA A 1 174 ? -22.390 25.163 -20.985 1.00 35.03 174 ALA A C 1
ATOM 1347 O O . ALA A 1 174 ? -21.255 25.057 -21.450 1.00 35.03 174 ALA A O 1
ATOM 1348 N N . PRO A 1 175 ? -23.481 25.133 -21.772 1.00 36.19 175 PRO A N 1
ATOM 1349 C CA . PRO A 1 175 ? -23.405 24.877 -23.205 1.00 36.19 175 PRO A CA 1
ATOM 1350 C C . PRO A 1 175 ? -22.827 26.081 -23.969 1.00 36.19 175 PRO A C 1
ATOM 1352 O O . PRO A 1 175 ? -22.951 27.220 -23.510 1.00 36.19 175 PRO A O 1
ATOM 1355 N N . PRO A 1 176 ? -22.229 25.855 -25.153 1.00 41.94 176 PRO A N 1
ATOM 1356 C CA . PRO A 1 176 ? -21.747 26.927 -26.005 1.00 41.94 176 PRO A CA 1
ATOM 1357 C C . PRO A 1 176 ? -22.947 27.609 -26.664 1.00 41.94 176 PRO A C 1
ATOM 1359 O O . PRO A 1 176 ? -23.742 26.957 -27.341 1.00 41.94 176 PRO A O 1
ATOM 1362 N N . VAL A 1 177 ? -23.082 28.923 -26.494 1.00 41.62 177 VAL A N 1
ATOM 1363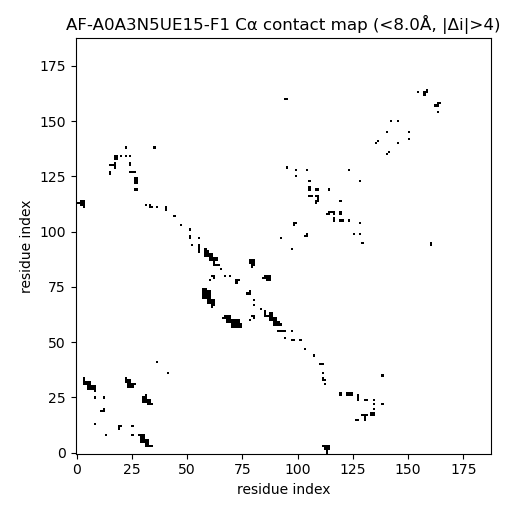 C CA . VAL A 1 177 ? -23.955 29.705 -27.373 1.00 41.62 177 VAL A CA 1
ATOM 1364 C C . VAL A 1 177 ? -23.138 30.060 -28.608 1.00 41.62 177 VAL A C 1
ATOM 1366 O O . VAL A 1 177 ? -22.117 30.742 -28.523 1.00 41.62 177 VAL A O 1
ATOM 1369 N N . ALA A 1 178 ? -23.570 29.508 -29.734 1.00 41.06 178 ALA A N 1
ATOM 1370 C CA . ALA A 1 178 ? -23.029 29.734 -31.060 1.00 41.06 178 ALA A CA 1
ATOM 1371 C C . ALA A 1 178 ? -23.671 30.960 -31.741 1.00 41.06 178 ALA A C 1
ATOM 1373 O O . ALA A 1 178 ? -24.791 31.340 -31.409 1.00 41.06 178 ALA A O 1
ATOM 1374 N N . GLU A 1 179 ? -22.943 31.458 -32.750 1.00 38.00 179 GLU A N 1
ATOM 1375 C CA . GLU A 1 179 ? -23.352 32.333 -33.870 1.00 38.00 179 GLU A CA 1
ATOM 1376 C C . GLU A 1 179 ? -23.649 33.815 -33.535 1.00 38.00 179 GLU A C 1
ATOM 1378 O O . GLU A 1 179 ? -24.301 34.149 -32.561 1.00 38.00 179 GLU A O 1
ATOM 1383 N N . THR A 1 180 ? -23.219 34.817 -34.314 1.00 34.72 180 THR A N 1
ATOM 1384 C CA . THR A 1 180 ? -23.222 34.881 -35.785 1.00 34.72 180 THR A CA 1
ATOM 1385 C C . THR A 1 180 ? -22.307 36.009 -36.308 1.00 34.72 180 THR A C 1
ATOM 1387 O O . THR A 1 180 ? -22.113 37.029 -35.653 1.00 34.72 180 THR A O 1
ATOM 1390 N N . SER A 1 181 ? -21.781 35.805 -37.517 1.00 42.56 181 SER A N 1
ATOM 1391 C CA . SER A 1 181 ? -20.997 36.696 -38.388 1.00 42.56 181 SER A CA 1
ATOM 1392 C C . SER A 1 181 ? -21.538 38.117 -38.619 1.00 42.56 181 SER A C 1
ATOM 1394 O O . SER A 1 181 ? -22.746 38.290 -38.721 1.00 42.56 181 SER A O 1
ATOM 1396 N N . GLN A 1 182 ? -20.627 39.063 -38.902 1.00 36.88 182 GLN A N 1
ATOM 1397 C CA . GLN A 1 182 ? -20.622 40.023 -40.042 1.00 36.88 182 GLN A CA 1
ATOM 1398 C C . GLN A 1 182 ? -19.372 40.926 -39.898 1.00 36.88 182 GLN A C 1
ATOM 1400 O O . GLN A 1 182 ? -19.199 41.581 -38.880 1.00 36.88 182 GLN A O 1
ATOM 1405 N N . LYS A 1 183 ? -18.312 40.764 -40.704 1.00 42.19 183 LYS A N 1
ATOM 1406 C CA . LYS A 1 183 ? -18.078 41.357 -42.040 1.00 42.19 183 LYS A CA 1
ATOM 1407 C C . LYS A 1 183 ? -18.210 42.892 -42.036 1.00 42.19 183 LYS A C 1
ATOM 1409 O O . LYS A 1 183 ? -19.325 43.376 -41.987 1.00 42.19 183 LYS A O 1
ATOM 1414 N N . GLU A 1 184 ? -17.087 43.613 -42.127 1.00 37.34 184 GLU A N 1
ATOM 1415 C CA . GLU A 1 184 ? -16.765 44.584 -43.198 1.00 37.34 184 GLU A CA 1
ATOM 1416 C C . GLU A 1 184 ? -15.641 45.572 -42.817 1.00 37.34 184 GLU A C 1
ATOM 1418 O O . GLU A 1 184 ? -15.714 46.279 -41.822 1.00 37.34 184 GLU A O 1
ATOM 1423 N N . SER A 1 185 ? -14.640 45.616 -43.705 1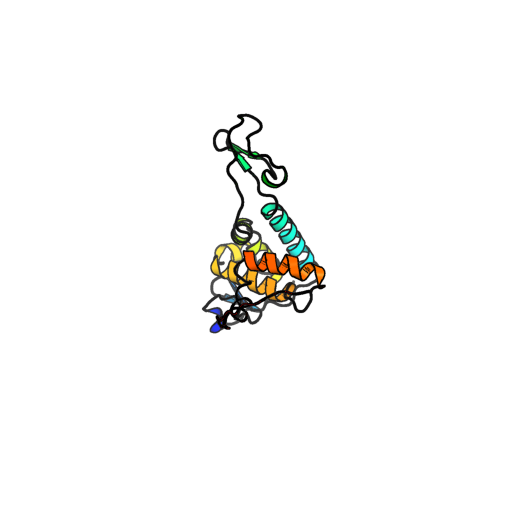.00 41.50 185 SER A N 1
ATOM 1424 C CA . SER A 1 185 ? -14.018 46.833 -44.253 1.00 41.50 185 SER A CA 1
ATOM 1425 C C . SER A 1 185 ? -13.049 47.673 -43.395 1.00 41.50 185 SER A C 1
ATOM 1427 O O . SER A 1 185 ? -13.434 48.455 -42.535 1.00 41.50 185 SER A O 1
ATOM 1429 N N . GLN A 1 186 ? -11.762 47.595 -43.780 1.00 38.28 186 GLN A N 1
ATOM 1430 C CA . GLN A 1 186 ? -10.821 48.738 -43.841 1.00 38.28 186 GLN A CA 1
ATOM 1431 C C . GLN A 1 186 ? -11.504 49.961 -44.497 1.00 38.28 186 GLN A C 1
ATOM 1433 O O . GLN A 1 186 ? -12.359 49.734 -45.359 1.00 38.28 186 GLN A O 1
ATOM 1438 N N . PRO A 1 187 ? -11.164 51.230 -44.176 1.00 49.53 187 PRO A N 1
ATOM 1439 C CA . PRO A 1 187 ? -9.829 51.848 -44.362 1.00 49.53 187 PRO A CA 1
ATOM 1440 C C . PRO A 1 187 ? -9.467 52.816 -43.194 1.00 49.53 187 PRO A C 1
ATOM 1442 O O . PRO A 1 187 ? -10.242 52.934 -42.254 1.00 49.53 187 PRO A O 1
ATOM 1445 N N . HIS A 1 188 ? -8.318 53.485 -43.070 1.00 37.72 188 HIS A N 1
ATOM 1446 C CA . HIS A 1 188 ? -7.421 54.180 -43.995 1.00 37.72 188 HIS A CA 1
ATOM 1447 C C . HIS A 1 188 ? -6.045 54.346 -43.331 1.00 37.72 188 HIS A C 1
ATOM 1449 O O . HIS A 1 188 ? -6.015 54.443 -42.082 1.00 37.72 188 HIS A O 1
#

pLDDT: mean 70.17, std 18.17, range [34.19, 93.31]

Solvent-accessible surface area (backbone atoms only — not comparable to full-atom values): 11455 Å² total; per-residue (Å²): 134,78,66,46,54,75,47,80,72,52,78,66,59,77,50,66,49,44,88,69,58,83,50,58,44,59,52,58,94,45,19,31,51,58,70,87,72,53,72,70,58,48,52,56,52,50,55,55,46,51,54,53,50,51,51,48,75,32,23,36,22,32,22,82,85,83,63,52,72,41,79,34,11,64,82,68,70,50,58,50,32,92,86,79,63,44,64,39,45,81,58,66,50,59,67,68,56,46,51,64,72,63,61,48,59,40,50,53,47,18,71,73,33,59,48,60,40,70,61,40,61,77,40,50,47,74,60,39,53,52,24,44,54,43,40,54,41,56,76,76,66,37,86,91,76,64,65,74,80,58,49,62,64,47,52,52,52,33,48,75,69,72,75,42,82,71,73,65,77,76,78,76,78,72,84,85,86,77,88,82,90,81,91,84,80,87,87,135

Sequence (188 aa):
MTMAKEVDVPDELKILLPELSKGVIVIGTKAYEMEPMTEGQLEQITNDMAKLFEDISNPDGKCMKCGKVVKYALPRKIFECPDDKEPLSDMSKAPMQAIIDSSKVPKWLAIITGLNETEIKAKITVNQIKHFAGLFWKQNFSDEGLPGESKGNFQKLLGMFGMGEEAKKKSEAAPPVAETSQKESQPH